Protein AF-A0A969ZAK9-F1 (afdb_monomer)

pLDDT: mean 81.46, std 13.97, range [38.22, 96.62]

Nearest PDB structures (foldseek):
  8qae-assembly1_A  TM=3.150E-01  e=2.189E+00  synthetic construct
  6niy-assembly1_R  TM=2.073E-01  e=1.591E+00  Homo sapiens
  8jmt-assembly1_A  TM=2.214E-01  e=1.909E+00  Homo sapiens

Radius of gyration: 21.79 Å; Cα contacts (8 Å, |Δi|>4): 258; chains: 1; bounding box: 92×37×56 Å

Solvent-accessible surface area (backbone atoms only — not comparable to full-atom values): 13921 Å² total; per-residue (Å²): 131,86,80,73,51,75,66,53,50,50,51,44,48,54,36,50,48,52,33,50,53,50,38,48,53,37,52,52,54,51,71,67,52,66,63,88,88,49,54,64,68,48,42,50,46,52,34,51,30,52,36,53,34,35,48,30,46,30,50,18,36,49,45,16,46,76,72,65,35,48,68,43,20,36,52,38,41,33,58,76,44,17,45,63,45,12,48,53,35,52,51,48,59,72,67,70,54,87,79,60,74,86,39,69,67,50,47,51,13,48,53,24,33,55,46,29,54,54,40,53,56,47,47,58,54,49,60,73,70,52,81,84,75,77,70,86,87,57,76,76,73,48,48,61,32,49,52,48,27,54,51,25,52,75,76,54,49,60,68,58,14,51,47,54,19,49,43,28,48,50,16,49,69,64,68,32,54,71,26,21,38,29,48,55,29,29,68,29,56,42,40,67,38,52,52,52,38,53,51,53,41,55,72,43,98,59,82,58,72,83,87,45,73,68,58,53,50,50,45,54,53,27,51,53,51,30,52,50,31,52,50,53,44,52,53,50,57,52,52,66,54,53,63,67,60,70,74,57,78,73,80,77,78,75,78,81,80,128

Structure (mmCIF, N/CA/C/O backbone):
data_AF-A0A969ZAK9-F1
#
_entry.id   AF-A0A969ZAK9-F1
#
loop_
_atom_site.group_PDB
_atom_site.id
_atom_site.type_symbol
_atom_site.label_atom_id
_atom_site.label_alt_id
_atom_site.label_comp_id
_atom_site.label_asym_id
_atom_site.label_entity_id
_atom_site.label_seq_id
_atom_site.pdbx_PDB_ins_code
_atom_site.Cartn_x
_atom_site.Cartn_y
_atom_site.Cartn_z
_atom_site.occupancy
_atom_site.B_iso_or_equiv
_atom_site.auth_seq_id
_atom_site.auth_comp_id
_atom_site.auth_asym_id
_atom_site.auth_atom_id
_atom_site.pdbx_PDB_model_num
ATOM 1 N N . MET A 1 1 ? -24.670 16.009 14.611 1.00 51.22 1 MET A N 1
ATOM 2 C CA . MET A 1 1 ? -23.341 15.355 14.530 1.00 51.22 1 MET A CA 1
ATOM 3 C C . MET A 1 1 ? -22.629 15.574 15.858 1.00 51.22 1 MET A C 1
ATOM 5 O O . MET A 1 1 ? -22.568 16.719 16.279 1.00 51.22 1 MET A O 1
ATOM 9 N N . LYS A 1 2 ? -22.146 14.527 16.548 1.00 58.62 2 LYS A N 1
ATOM 10 C CA . LYS A 1 2 ? -21.302 14.713 17.749 1.00 58.62 2 LYS A CA 1
ATOM 11 C C . LYS A 1 2 ? -19.993 15.383 17.330 1.00 58.62 2 LYS A C 1
ATOM 13 O O . LYS A 1 2 ? -19.419 14.963 16.331 1.00 58.62 2 LYS A O 1
ATOM 18 N N . GLU A 1 3 ? -19.510 16.393 18.039 1.00 70.56 3 GLU A N 1
ATOM 19 C CA . GLU A 1 3 ? -18.185 16.948 17.741 1.00 70.56 3 GLU A CA 1
ATOM 20 C C . GLU A 1 3 ? -17.085 15.924 18.037 1.00 70.56 3 GLU A C 1
ATOM 22 O O . GLU A 1 3 ? -17.251 15.056 18.893 1.00 70.56 3 GLU A O 1
ATOM 27 N N . PHE A 1 4 ? -15.982 15.998 17.291 1.00 72.56 4 PHE A N 1
ATOM 28 C CA . PHE A 1 4 ? -14.785 15.229 17.613 1.00 72.56 4 PHE A CA 1
ATOM 29 C C . PHE A 1 4 ? -14.140 15.784 18.886 1.00 72.56 4 PHE A C 1
ATOM 31 O O . PHE A 1 4 ? -13.979 17.006 19.019 1.00 72.56 4 PHE A O 1
ATOM 38 N N . SER A 1 5 ? -13.716 14.901 19.787 1.00 83.12 5 SER A N 1
ATOM 39 C CA . SER A 1 5 ? -12.848 15.282 20.899 1.00 83.12 5 SER A CA 1
ATOM 40 C C . SER A 1 5 ? -11.517 15.837 20.365 1.00 83.12 5 SER A C 1
ATOM 42 O O . SER A 1 5 ? -11.138 15.600 19.214 1.00 83.12 5 SER A O 1
ATOM 44 N N . LEU A 1 6 ? -10.782 16.596 21.186 1.00 82.56 6 LEU A N 1
ATOM 45 C CA . LEU A 1 6 ? -9.455 17.105 20.807 1.00 82.56 6 LEU A CA 1
ATOM 46 C C . LEU A 1 6 ? -8.537 15.969 20.329 1.00 82.56 6 LEU A C 1
ATOM 48 O O . LEU A 1 6 ? -7.821 16.106 19.341 1.00 82.56 6 LEU A O 1
ATOM 52 N N . PHE A 1 7 ? -8.612 14.834 21.013 1.00 80.69 7 PHE A N 1
ATOM 53 C CA . PHE A 1 7 ? -7.829 13.652 20.719 1.00 80.69 7 PHE A CA 1
ATOM 54 C C . PHE A 1 7 ? -8.205 13.025 19.368 1.00 80.69 7 PHE A C 1
ATOM 56 O O . PHE A 1 7 ? -7.334 12.758 18.540 1.00 80.69 7 PHE A O 1
ATOM 63 N N . GLU A 1 8 ? -9.501 12.889 19.086 1.00 83.44 8 GLU A N 1
ATOM 64 C CA . GLU A 1 8 ? -9.975 12.397 17.792 1.00 83.44 8 GLU A CA 1
ATOM 65 C C . GLU A 1 8 ? -9.578 13.328 16.634 1.00 83.44 8 GLU A C 1
ATOM 67 O O . GLU A 1 8 ? -9.207 12.848 15.561 1.00 83.44 8 GLU A O 1
ATOM 72 N N . LYS A 1 9 ? -9.592 14.653 16.852 1.00 86.88 9 LYS A N 1
ATOM 73 C CA . LYS A 1 9 ? -9.126 15.647 15.867 1.00 86.88 9 LYS A CA 1
ATOM 74 C C . LYS A 1 9 ? -7.641 15.468 15.552 1.00 86.88 9 LYS A C 1
ATOM 76 O O . LYS A 1 9 ? -7.266 15.488 14.382 1.00 86.88 9 LYS A O 1
ATOM 81 N N . ILE A 1 10 ? -6.806 15.264 16.574 1.00 88.50 10 ILE A N 1
ATOM 82 C CA . ILE A 1 10 ? -5.365 15.033 16.399 1.00 88.50 10 ILE A CA 1
ATOM 83 C C . ILE A 1 10 ? -5.122 13.707 15.667 1.00 88.50 10 ILE A C 1
ATOM 85 O O . ILE A 1 10 ? -4.331 13.676 14.725 1.00 88.50 10 ILE A O 1
ATOM 89 N N . SER A 1 11 ? -5.834 12.632 16.024 1.00 88.06 11 SER A N 1
ATOM 90 C CA . SER A 1 11 ? -5.729 11.342 15.322 1.00 88.06 11 SER A CA 1
ATOM 91 C C . SER A 1 11 ? -6.120 11.466 13.854 1.00 88.06 11 SER A C 1
ATOM 93 O O . SER A 1 11 ? -5.385 11.006 12.982 1.00 88.06 11 SER A O 1
ATOM 95 N N . ALA A 1 12 ? -7.250 12.115 13.566 1.00 89.69 12 ALA A N 1
ATOM 96 C CA . ALA A 1 12 ? -7.702 12.358 12.202 1.00 89.69 12 ALA A CA 1
ATOM 97 C C . ALA A 1 12 ? -6.683 13.187 11.407 1.00 89.69 12 ALA A C 1
ATOM 99 O O . ALA A 1 12 ? -6.387 12.857 10.258 1.00 89.69 12 ALA A O 1
ATOM 100 N N . ALA A 1 13 ? -6.101 14.219 12.027 1.00 91.69 13 ALA A N 1
ATOM 101 C CA . ALA A 1 13 ? -5.074 15.048 11.407 1.00 91.69 13 ALA A CA 1
ATOM 102 C C . ALA A 1 13 ? -3.800 14.253 11.092 1.00 91.69 13 ALA A C 1
ATOM 104 O O . ALA A 1 13 ? -3.284 14.361 9.984 1.00 91.69 13 ALA A O 1
ATOM 105 N N . LEU A 1 14 ? -3.313 13.421 12.018 1.00 92.12 14 LEU A N 1
ATOM 106 C CA . LEU A 1 14 ? -2.114 12.603 11.805 1.00 92.12 14 LEU A CA 1
ATOM 107 C C . LEU A 1 14 ? -2.324 11.534 10.729 1.00 92.12 14 LEU A C 1
ATOM 109 O O . LEU A 1 14 ? -1.461 11.353 9.871 1.00 92.12 14 LEU A O 1
ATOM 113 N N . VAL A 1 15 ? -3.477 10.862 10.738 1.00 92.38 15 VAL A N 1
ATOM 114 C CA . VAL A 1 15 ? -3.848 9.881 9.707 1.00 92.38 15 VAL A CA 1
ATOM 115 C C . VAL A 1 15 ? -3.971 10.555 8.338 1.00 92.38 15 VAL A C 1
ATOM 117 O O . VAL A 1 15 ? -3.403 10.072 7.356 1.00 92.38 15 VAL A O 1
ATOM 120 N N . GLY A 1 16 ? -4.657 11.70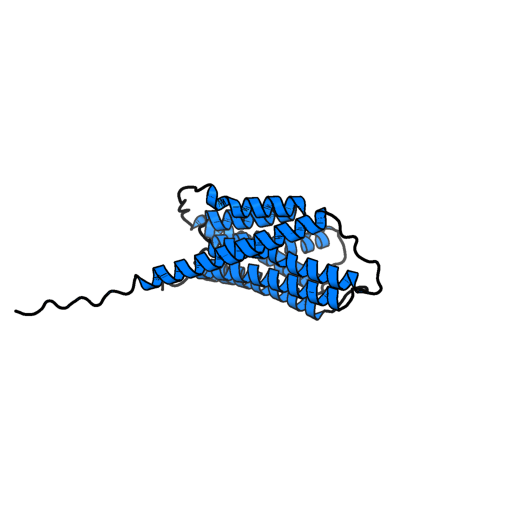0 8.276 1.00 91.56 16 GLY A N 1
ATOM 121 C CA . GLY A 1 16 ? -4.797 12.487 7.052 1.00 91.56 16 GLY A CA 1
ATOM 122 C C . GLY A 1 16 ? -3.454 12.989 6.522 1.00 91.56 16 GLY A C 1
ATOM 123 O O . GLY A 1 16 ? -3.182 12.865 5.330 1.00 91.56 16 GLY A O 1
ATOM 124 N N . LEU A 1 17 ? -2.584 13.486 7.405 1.00 93.19 17 LEU A N 1
ATOM 125 C CA . LEU A 1 17 ? -1.248 13.964 7.056 1.00 93.19 17 LEU A CA 1
ATOM 126 C C . LEU A 1 17 ? -0.357 12.830 6.536 1.00 93.19 17 LEU A C 1
ATOM 128 O O . LEU A 1 17 ? 0.328 13.018 5.532 1.00 93.19 17 LEU A O 1
ATOM 132 N N . ALA A 1 18 ? -0.396 11.650 7.163 1.00 92.94 18 ALA A N 1
ATOM 133 C CA . ALA A 1 18 ? 0.345 10.480 6.694 1.00 92.94 18 ALA A CA 1
ATOM 134 C C . ALA A 1 18 ? -0.081 10.077 5.275 1.00 92.94 18 ALA A C 1
ATOM 136 O O . ALA A 1 18 ? 0.772 9.893 4.407 1.00 92.94 18 ALA A O 1
ATOM 137 N N . GLY A 1 19 ? -1.389 10.001 5.020 1.00 92.31 19 GLY A N 1
ATOM 138 C CA . GLY A 1 19 ? -1.915 9.687 3.693 1.00 92.31 19 GLY A CA 1
ATOM 139 C C . GLY A 1 19 ? -1.595 10.754 2.642 1.00 92.31 19 GLY A C 1
ATOM 140 O O . GLY A 1 19 ? -1.176 10.423 1.534 1.00 92.31 19 GLY A O 1
ATOM 141 N N . LEU A 1 20 ? -1.710 12.035 2.995 1.00 93.50 20 LEU A N 1
ATOM 142 C CA . LEU A 1 20 ? -1.393 13.137 2.089 1.00 93.50 20 LEU A CA 1
ATOM 143 C C . LEU A 1 20 ? 0.096 13.161 1.721 1.00 93.50 20 LEU A C 1
ATOM 145 O O . LEU A 1 20 ? 0.436 13.234 0.541 1.00 93.50 20 LEU A O 1
ATOM 149 N N . LEU A 1 21 ? 0.989 13.055 2.709 1.00 92.44 21 LEU A N 1
ATOM 150 C CA . LEU A 1 21 ? 2.434 12.992 2.463 1.00 92.44 21 LEU A CA 1
ATOM 151 C C . LEU A 1 21 ? 2.814 11.774 1.623 1.00 92.44 21 LEU A C 1
ATOM 153 O O . LEU A 1 21 ? 3.719 11.857 0.790 1.00 92.44 21 LEU A O 1
ATOM 157 N N . TYR A 1 22 ? 2.100 10.662 1.802 1.00 92.44 22 TYR A N 1
ATOM 158 C CA . TYR A 1 22 ? 2.290 9.466 0.997 1.00 92.44 22 TYR A CA 1
ATOM 159 C C . TYR A 1 22 ? 2.000 9.712 -0.483 1.00 92.44 22 TYR A C 1
ATOM 161 O O . TYR A 1 22 ? 2.844 9.429 -1.333 1.00 92.44 22 TYR A O 1
ATOM 169 N N . VAL A 1 23 ? 0.857 10.328 -0.791 1.00 93.38 23 VAL A N 1
ATOM 170 C CA . VAL A 1 23 ? 0.504 10.726 -2.161 1.00 93.38 23 VAL A CA 1
ATOM 171 C C . VAL A 1 23 ? 1.524 11.720 -2.720 1.00 93.38 23 VAL A C 1
ATOM 173 O O . VAL A 1 23 ? 2.024 11.522 -3.828 1.00 93.38 23 VAL A O 1
ATOM 176 N N . ILE A 1 24 ? 1.895 12.746 -1.945 1.00 91.44 24 ILE A N 1
ATOM 177 C CA . ILE A 1 24 ? 2.884 13.755 -2.359 1.00 91.44 24 ILE A CA 1
ATOM 178 C C . ILE A 1 24 ? 4.221 13.101 -2.718 1.00 91.44 24 ILE A C 1
ATOM 180 O O . ILE A 1 24 ? 4.821 13.472 -3.724 1.00 91.44 24 ILE A O 1
ATOM 184 N N . THR A 1 25 ? 4.666 12.100 -1.955 1.00 87.81 25 THR A N 1
ATOM 185 C CA . THR A 1 25 ? 5.920 11.380 -2.234 1.00 87.81 25 THR A CA 1
ATOM 186 C C . THR A 1 25 ? 5.914 10.785 -3.645 1.00 87.81 25 THR A C 1
ATOM 188 O O . THR A 1 25 ? 6.896 10.918 -4.378 1.00 87.81 25 THR A O 1
ATOM 191 N N . TYR A 1 26 ? 4.797 10.189 -4.069 1.00 88.62 26 TYR A N 1
ATOM 192 C CA . TYR A 1 26 ? 4.666 9.624 -5.415 1.00 88.62 26 TYR A CA 1
ATOM 193 C C . TYR A 1 26 ? 4.471 10.671 -6.508 1.00 88.62 26 TYR A C 1
ATOM 195 O O . TYR A 1 26 ? 4.997 10.495 -7.607 1.00 88.62 26 TYR A O 1
ATOM 203 N N . VAL A 1 27 ? 3.788 11.780 -6.216 1.00 88.81 27 VAL A N 1
ATOM 204 C CA . VAL A 1 27 ? 3.691 12.917 -7.146 1.00 88.81 27 VAL A CA 1
ATOM 205 C C . VAL A 1 27 ? 5.077 13.506 -7.415 1.00 88.81 27 VAL A C 1
ATOM 207 O O . VAL A 1 27 ? 5.447 13.703 -8.570 1.00 88.81 27 VAL A O 1
ATOM 210 N N . VAL A 1 28 ? 5.874 13.729 -6.366 1.00 85.38 28 VAL A N 1
ATOM 211 C CA . VAL A 1 28 ? 7.253 14.227 -6.487 1.00 85.38 28 VAL A CA 1
ATOM 212 C C . VAL A 1 28 ? 8.125 13.228 -7.248 1.00 85.38 28 VAL A C 1
ATOM 214 O O . VAL A 1 28 ? 8.899 13.633 -8.114 1.00 85.38 28 VAL A O 1
ATOM 217 N N . ALA A 1 29 ? 7.982 11.927 -6.978 1.00 82.81 29 ALA A N 1
ATOM 218 C CA . ALA A 1 29 ? 8.719 10.892 -7.700 1.00 82.81 29 ALA A CA 1
ATOM 219 C C . ALA A 1 29 ? 8.392 10.882 -9.203 1.00 82.81 29 ALA A C 1
ATOM 221 O O . ALA A 1 29 ? 9.307 10.777 -10.017 1.00 82.81 29 ALA A O 1
ATOM 222 N N . LEU A 1 30 ? 7.116 11.040 -9.573 1.00 85.44 30 LEU A N 1
ATOM 223 C CA . LEU A 1 30 ? 6.680 11.122 -10.969 1.00 85.44 30 LEU A CA 1
ATOM 224 C C . LEU A 1 30 ? 7.159 12.419 -11.648 1.00 85.44 30 LEU A C 1
ATOM 226 O O . LEU A 1 30 ? 7.596 12.386 -12.797 1.00 85.44 30 LEU A O 1
ATOM 230 N N . ALA A 1 31 ? 7.132 13.549 -10.937 1.00 84.25 31 ALA A N 1
ATOM 231 C CA . ALA A 1 31 ? 7.609 14.837 -11.446 1.00 84.25 31 ALA A CA 1
ATOM 232 C C . ALA A 1 31 ? 9.138 14.888 -11.624 1.00 84.25 31 ALA A C 1
ATOM 234 O O . ALA A 1 31 ? 9.634 15.609 -12.485 1.00 84.25 31 ALA A O 1
ATOM 235 N N . GLY A 1 32 ? 9.886 14.104 -10.839 1.00 78.38 32 GLY A N 1
ATOM 236 C CA . GLY A 1 32 ? 11.348 14.027 -10.901 1.00 78.38 32 GLY A CA 1
ATOM 237 C C . GLY A 1 32 ? 11.917 13.388 -12.175 1.00 78.38 32 GLY A C 1
ATOM 238 O O . GLY A 1 32 ? 13.132 13.411 -12.358 1.00 78.38 32 GLY A O 1
ATOM 239 N N . GLY A 1 33 ? 11.063 12.841 -13.047 1.00 75.81 33 GLY A N 1
ATOM 240 C CA . GLY A 1 33 ? 11.452 12.283 -14.340 1.00 75.81 33 GLY A CA 1
ATOM 241 C C . GLY A 1 33 ? 12.144 10.909 -14.276 1.00 75.81 33 GLY A C 1
ATOM 242 O O . GLY A 1 33 ? 12.459 10.398 -13.195 1.00 75.81 33 GLY A O 1
ATOM 243 N N . PRO A 1 34 ? 12.372 10.282 -15.446 1.00 77.56 34 PRO A N 1
ATOM 244 C CA . PRO A 1 34 ? 13.000 8.968 -15.541 1.00 77.56 34 PRO A CA 1
ATOM 245 C C . PRO A 1 34 ? 14.440 8.995 -15.018 1.00 77.56 34 PRO A C 1
ATOM 247 O O . PRO A 1 34 ? 15.207 9.917 -15.296 1.00 77.56 34 PRO A O 1
ATOM 250 N N . ARG A 1 35 ? 14.826 7.952 -14.278 1.00 69.12 35 ARG A N 1
ATOM 251 C CA . ARG A 1 35 ? 16.178 7.793 -13.722 1.00 69.12 35 ARG A CA 1
ATOM 252 C C . ARG A 1 35 ? 16.912 6.658 -14.434 1.00 69.12 35 ARG A C 1
ATOM 254 O O . ARG A 1 35 ? 16.343 5.592 -14.634 1.00 69.12 35 ARG A O 1
ATOM 261 N N . TYR A 1 36 ? 18.189 6.860 -14.760 1.00 54.59 36 TYR A N 1
ATOM 262 C CA . TYR A 1 36 ? 19.097 5.803 -15.236 1.00 54.59 36 TYR A CA 1
ATOM 263 C C .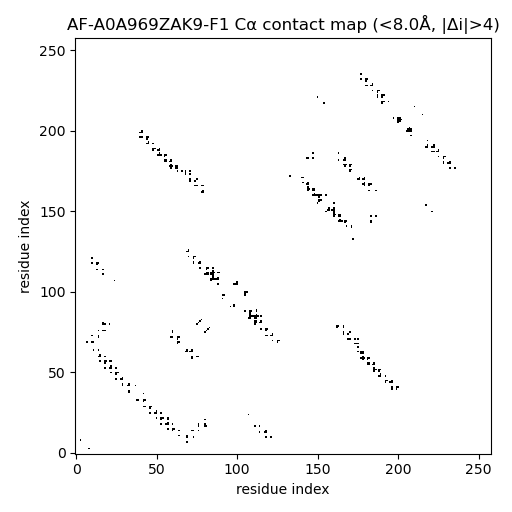 TYR A 1 36 ? 18.560 4.960 -16.408 1.00 54.59 36 TYR A C 1
ATOM 265 O O . TYR A 1 36 ? 18.342 3.762 -16.273 1.00 54.59 36 TYR A O 1
ATOM 273 N N . GLY A 1 37 ? 18.343 5.576 -17.573 1.00 62.81 37 GLY A N 1
ATOM 274 C CA . GLY A 1 37 ? 18.051 4.829 -18.805 1.00 62.81 37 GLY A CA 1
ATOM 275 C C . GLY A 1 37 ? 16.708 4.086 -18.830 1.00 62.81 37 GLY A C 1
ATOM 276 O O . GLY A 1 37 ? 16.464 3.341 -19.776 1.00 62.81 37 GLY A O 1
ATOM 277 N N . THR A 1 38 ? 15.821 4.289 -17.843 1.00 72.81 38 THR A N 1
ATOM 278 C CA . THR A 1 38 ? 14.444 3.784 -17.938 1.00 72.81 38 THR A CA 1
ATOM 279 C C . THR A 1 38 ? 13.729 4.469 -19.101 1.00 72.81 38 THR A C 1
ATOM 281 O O . THR A 1 38 ? 13.717 5.703 -19.162 1.00 72.81 38 THR A O 1
ATOM 284 N N . PRO A 1 39 ? 13.096 3.707 -20.013 1.00 79.81 39 PRO A N 1
ATOM 285 C CA . PRO A 1 39 ? 12.275 4.293 -21.060 1.00 79.81 39 PRO A CA 1
ATOM 286 C C . PRO A 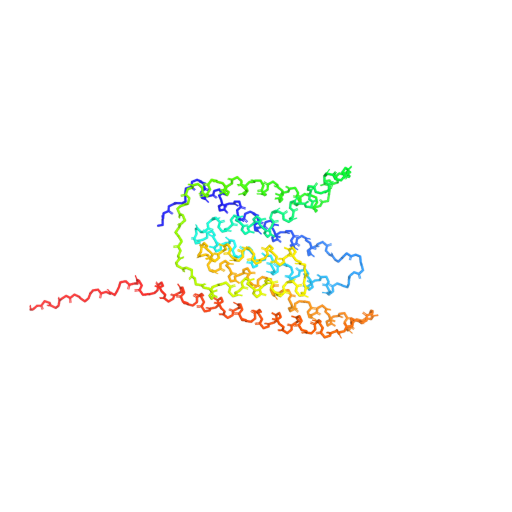1 39 ? 11.190 5.183 -20.450 1.00 79.81 39 PRO A C 1
ATOM 288 O O . PRO A 1 39 ? 10.508 4.778 -19.505 1.00 79.81 39 PRO A O 1
ATOM 291 N N . THR A 1 40 ? 10.990 6.379 -21.010 1.00 82.94 40 THR A N 1
ATOM 292 C CA . THR A 1 40 ? 10.026 7.366 -20.493 1.00 82.94 40 THR A CA 1
ATOM 293 C C . THR A 1 40 ? 8.625 6.774 -20.323 1.00 82.94 40 THR A C 1
ATOM 295 O O . THR A 1 40 ? 7.968 7.042 -19.323 1.00 82.94 40 THR A O 1
ATOM 298 N N . GLY A 1 41 ? 8.187 5.911 -21.248 1.00 80.56 41 GLY A N 1
ATOM 299 C CA . GLY A 1 41 ? 6.898 5.218 -21.150 1.00 80.56 41 GLY A CA 1
ATOM 300 C C . GLY A 1 41 ? 6.790 4.300 -19.927 1.00 80.56 41 GLY A C 1
ATOM 301 O O . GLY A 1 41 ? 5.806 4.375 -19.197 1.00 80.56 41 GLY A O 1
ATOM 302 N N . VAL A 1 42 ? 7.820 3.493 -19.649 1.00 82.94 42 VAL A N 1
ATOM 303 C CA . VAL A 1 42 ? 7.861 2.595 -18.478 1.00 82.94 42 VAL A CA 1
ATOM 304 C C . VAL A 1 42 ? 7.860 3.399 -17.180 1.00 82.94 42 VAL A C 1
ATOM 306 O O . VAL A 1 42 ? 7.111 3.086 -16.256 1.00 82.94 42 VAL A O 1
ATOM 309 N N . PHE A 1 43 ? 8.647 4.479 -17.130 1.00 85.69 43 PHE A N 1
ATOM 310 C CA . PHE A 1 43 ? 8.679 5.385 -15.984 1.00 85.69 43 PHE A CA 1
ATOM 311 C C . PHE A 1 43 ? 7.299 5.984 -15.683 1.00 85.69 43 PHE A C 1
ATOM 313 O O . PHE A 1 43 ? 6.835 5.908 -14.545 1.00 85.69 43 PHE A O 1
ATOM 320 N N . VAL A 1 44 ? 6.626 6.539 -16.698 1.00 86.25 44 VAL A N 1
ATOM 321 C CA . VAL A 1 44 ? 5.314 7.178 -16.527 1.00 86.25 44 VAL A CA 1
ATOM 322 C C . VAL A 1 44 ? 4.267 6.162 -16.076 1.00 86.25 44 VAL A C 1
ATOM 324 O O . VAL A 1 44 ? 3.558 6.418 -15.105 1.00 86.25 44 VAL A O 1
ATOM 327 N N . VAL A 1 45 ? 4.187 4.995 -16.723 1.00 88.75 45 VAL A N 1
ATOM 328 C CA . VAL A 1 45 ? 3.191 3.963 -16.381 1.00 88.75 45 VAL A CA 1
ATOM 329 C C . VAL A 1 45 ? 3.408 3.431 -14.964 1.00 88.75 45 VAL A C 1
ATOM 331 O O . VAL A 1 45 ? 2.452 3.346 -14.193 1.00 88.75 45 VAL A O 1
ATOM 334 N N . ASN A 1 46 ? 4.656 3.146 -14.581 1.00 88.44 46 ASN A N 1
ATOM 335 C CA . ASN A 1 46 ? 4.979 2.717 -13.220 1.00 88.44 46 ASN A CA 1
ATOM 336 C C . ASN A 1 46 ? 4.658 3.815 -12.189 1.00 88.44 46 ASN A C 1
ATOM 338 O O . ASN A 1 46 ? 4.085 3.548 -11.132 1.00 88.44 46 ASN A O 1
ATOM 342 N N . GLY A 1 47 ? 4.986 5.072 -12.494 1.00 87.19 47 GLY A N 1
ATOM 343 C CA . GLY A 1 47 ? 4.690 6.202 -11.617 1.00 87.19 47 GLY A CA 1
ATOM 344 C C . GLY A 1 47 ? 3.187 6.428 -11.421 1.00 87.19 47 GLY A C 1
ATOM 345 O O . GLY A 1 47 ? 2.749 6.614 -10.287 1.00 87.19 47 GLY A O 1
ATOM 346 N N . ILE A 1 48 ? 2.382 6.320 -12.484 1.00 89.25 48 ILE A N 1
ATOM 347 C CA . ILE A 1 48 ? 0.914 6.386 -12.394 1.00 89.25 48 ILE A CA 1
ATOM 348 C C . ILE A 1 48 ? 0.373 5.217 -11.566 1.00 89.25 48 ILE A C 1
ATOM 350 O O . ILE A 1 48 ? -0.435 5.445 -10.668 1.00 89.25 48 ILE A O 1
ATOM 354 N N . GLY A 1 49 ? 0.833 3.986 -11.807 1.00 91.06 49 GLY A N 1
ATOM 355 C CA . GLY A 1 49 ? 0.383 2.820 -11.040 1.00 91.06 49 GLY A CA 1
ATOM 356 C C . GLY A 1 49 ? 0.651 2.960 -9.540 1.00 91.06 49 GLY A C 1
ATOM 357 O O . GLY A 1 49 ? -0.223 2.695 -8.713 1.00 91.06 49 GLY A O 1
ATOM 358 N N . ASN A 1 50 ? 1.827 3.472 -9.182 1.00 90.38 50 ASN A N 1
ATOM 359 C CA . ASN A 1 50 ? 2.174 3.765 -7.795 1.00 90.38 50 ASN A CA 1
ATOM 360 C C . ASN A 1 50 ? 1.365 4.929 -7.197 1.00 90.38 50 ASN A C 1
ATOM 362 O O . ASN A 1 50 ? 1.010 4.888 -6.018 1.00 90.38 50 ASN A O 1
ATOM 366 N N . LEU A 1 51 ? 1.032 5.946 -7.995 1.00 92.56 51 LEU A N 1
ATOM 367 C CA . LEU A 1 51 ? 0.166 7.038 -7.556 1.00 92.56 51 LEU A CA 1
ATOM 368 C C . LEU A 1 51 ? -1.263 6.547 -7.290 1.00 92.56 51 LEU A C 1
ATOM 370 O O . LEU A 1 51 ? -1.837 6.881 -6.257 1.00 92.56 51 LEU A O 1
ATOM 374 N N . VAL A 1 52 ? -1.822 5.713 -8.172 1.00 94.69 52 VAL A N 1
ATOM 375 C CA . VAL A 1 52 ? -3.147 5.100 -7.976 1.00 94.69 52 VAL A CA 1
ATOM 376 C C . VAL A 1 52 ? -3.153 4.217 -6.726 1.00 94.69 52 VAL A C 1
ATOM 378 O O . VAL A 1 52 ? -4.071 4.315 -5.912 1.00 94.69 52 VAL A O 1
ATOM 381 N N . TYR A 1 53 ? -2.104 3.417 -6.521 1.00 93.69 53 TYR A N 1
ATOM 382 C CA . TYR A 1 53 ? -1.902 2.651 -5.288 1.00 93.69 53 TYR A CA 1
ATOM 383 C C . TYR A 1 53 ? -1.953 3.547 -4.038 1.00 93.69 53 TYR A C 1
ATOM 385 O O . TYR A 1 53 ? -2.695 3.264 -3.094 1.00 93.69 53 TYR A O 1
ATOM 393 N N . ALA A 1 54 ? -1.208 4.656 -4.044 1.00 93.31 54 ALA A N 1
ATOM 394 C CA . ALA A 1 54 ? -1.177 5.596 -2.928 1.00 93.31 54 ALA A CA 1
ATOM 395 C C . ALA A 1 54 ? -2.533 6.279 -2.694 1.00 93.31 54 ALA A C 1
ATOM 397 O O . ALA A 1 54 ? -2.947 6.438 -1.545 1.00 93.31 54 ALA A O 1
ATOM 398 N N . LEU A 1 55 ? -3.250 6.632 -3.764 1.00 94.88 55 LEU A N 1
ATOM 399 C CA . LEU A 1 55 ? -4.586 7.224 -3.687 1.00 94.88 55 LEU A CA 1
ATOM 400 C C . LEU A 1 55 ? -5.618 6.263 -3.092 1.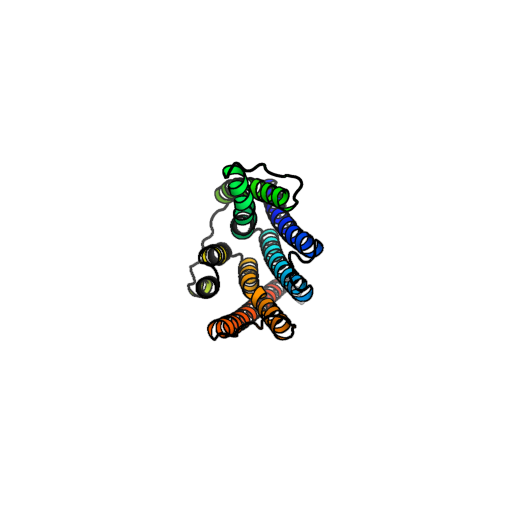00 94.88 55 LEU A C 1
ATOM 402 O O . LEU A 1 55 ? -6.460 6.703 -2.313 1.00 94.88 55 LEU A O 1
ATOM 406 N N . LEU A 1 56 ? -5.547 4.964 -3.397 1.00 95.00 56 LEU A N 1
ATOM 407 C CA . LEU A 1 56 ? -6.439 3.965 -2.798 1.00 95.00 56 LEU A CA 1
ATOM 408 C C . LEU A 1 56 ? -6.199 3.819 -1.294 1.00 95.00 56 LEU A C 1
ATOM 410 O O . LEU A 1 56 ? -7.157 3.792 -0.523 1.00 95.00 56 LEU A O 1
ATOM 414 N N . ILE A 1 57 ? -4.935 3.802 -0.861 1.00 93.44 57 ILE A N 1
ATOM 415 C CA . ILE A 1 57 ? -4.600 3.797 0.570 1.00 93.44 57 ILE A CA 1
ATOM 416 C C . ILE A 1 57 ? -5.073 5.090 1.233 1.00 93.44 57 ILE A C 1
ATOM 418 O O . ILE A 1 57 ? -5.681 5.042 2.299 1.00 93.44 57 ILE A O 1
ATOM 422 N N . PHE A 1 58 ? -4.843 6.245 0.607 1.00 95.31 58 PHE A N 1
ATOM 423 C CA . PHE A 1 58 ? -5.319 7.517 1.141 1.00 95.31 58 PHE A CA 1
ATOM 424 C C . PHE A 1 58 ? -6.848 7.553 1.250 1.00 95.31 58 PHE A C 1
ATOM 426 O O . PHE A 1 58 ? -7.376 7.956 2.284 1.00 95.31 58 PHE A O 1
ATOM 433 N N . GLY A 1 59 ? -7.559 7.048 0.240 1.00 92.25 59 GLY A N 1
ATOM 434 C CA . GLY A 1 59 ? -9.006 6.852 0.281 1.00 92.25 59 GLY A CA 1
ATOM 435 C C . GLY A 1 59 ? -9.434 5.966 1.451 1.00 92.25 59 GLY A C 1
ATOM 436 O O . GLY A 1 59 ? -10.334 6.343 2.197 1.00 92.25 59 GLY A O 1
ATOM 437 N N . ALA A 1 60 ? -8.747 4.842 1.675 1.00 93.00 60 ALA A N 1
ATOM 438 C CA . ALA A 1 60 ? -9.008 3.949 2.804 1.00 93.00 60 ALA A CA 1
ATOM 439 C C . ALA A 1 60 ? -8.850 4.676 4.154 1.00 93.00 60 ALA A C 1
ATOM 441 O O . ALA A 1 60 ? -9.688 4.540 5.045 1.00 93.00 60 ALA A O 1
ATOM 442 N N . LEU A 1 61 ? -7.819 5.516 4.294 1.00 93.56 61 LEU A N 1
ATOM 443 C CA . LEU A 1 61 ? -7.611 6.338 5.489 1.00 93.56 61 LEU A CA 1
ATOM 444 C C . LEU A 1 61 ? -8.702 7.404 5.668 1.00 93.56 61 LEU A C 1
ATOM 446 O O . LEU A 1 61 ? -9.160 7.615 6.791 1.00 93.56 61 LEU A O 1
ATOM 450 N N . ILE A 1 62 ? -9.155 8.043 4.584 1.00 92.19 62 ILE A N 1
ATOM 451 C CA . ILE A 1 62 ? -10.277 8.993 4.627 1.00 92.19 62 ILE A CA 1
ATOM 452 C C . ILE A 1 62 ? -11.543 8.288 5.120 1.00 92.19 62 ILE A C 1
ATOM 454 O O . ILE A 1 62 ? -12.196 8.804 6.025 1.00 92.19 62 ILE A O 1
ATOM 458 N N . PHE A 1 63 ? -11.872 7.108 4.586 1.00 88.81 63 PHE A N 1
ATOM 459 C CA . PHE A 1 63 ? -13.032 6.337 5.047 1.00 88.81 63 PHE A CA 1
ATOM 460 C C . PHE A 1 63 ? -12.909 5.955 6.523 1.00 88.81 63 PHE A C 1
ATOM 462 O O . PHE A 1 63 ? -13.857 6.168 7.277 1.00 88.81 63 PHE A O 1
ATOM 469 N N . ALA A 1 64 ? -11.730 5.521 6.977 1.00 88.12 64 ALA A N 1
ATOM 470 C CA . ALA A 1 64 ? -11.495 5.250 8.394 1.00 88.12 64 ALA A CA 1
ATOM 471 C C . ALA A 1 64 ? -11.742 6.485 9.286 1.00 88.12 64 ALA A C 1
ATOM 473 O O . ALA A 1 64 ? -12.309 6.359 10.371 1.00 88.12 64 ALA A O 1
ATOM 474 N N . VAL A 1 65 ? -11.360 7.686 8.838 1.00 89.12 65 VAL A N 1
ATOM 475 C CA . VAL A 1 65 ? -11.615 8.940 9.570 1.00 89.12 65 VAL A CA 1
ATOM 476 C C . VAL A 1 65 ? -13.098 9.323 9.540 1.00 89.12 65 VAL A C 1
ATOM 478 O O . VAL A 1 65 ? -13.667 9.654 10.582 1.00 89.12 65 VAL A O 1
ATOM 481 N N . VAL A 1 66 ? -13.741 9.254 8.372 1.00 86.88 66 VAL A N 1
ATOM 482 C CA . VAL A 1 66 ? -15.159 9.611 8.183 1.00 86.88 66 VAL A CA 1
ATOM 483 C C . VAL A 1 66 ? -16.075 8.690 8.991 1.00 86.88 66 VAL A C 1
ATOM 485 O O . VAL A 1 66 ? -17.008 9.166 9.639 1.00 86.88 66 VAL A O 1
ATOM 488 N N . GLU A 1 67 ? -15.775 7.393 9.024 1.00 82.56 67 GLU A N 1
ATOM 489 C CA . GLU A 1 67 ? -16.496 6.385 9.814 1.00 82.56 67 GLU A CA 1
ATOM 490 C C . GLU A 1 67 ? -16.097 6.387 11.300 1.00 82.56 67 GLU A C 1
ATOM 492 O O . GLU A 1 67 ? -16.582 5.564 12.076 1.00 82.56 67 GLU A O 1
ATOM 497 N N . ARG A 1 68 ? -15.208 7.302 11.717 1.00 83.56 68 ARG A N 1
ATOM 498 C CA . ARG A 1 68 ? -14.645 7.393 13.077 1.00 83.56 68 ARG A CA 1
ATOM 499 C C . ARG A 1 68 ? -13.952 6.118 13.559 1.00 83.56 68 ARG A C 1
ATOM 501 O O . ARG A 1 68 ? -13.736 5.929 14.754 1.00 83.56 68 ARG A O 1
ATOM 508 N N . ARG A 1 69 ? -13.517 5.261 12.639 1.00 86.88 69 ARG A N 1
ATOM 509 C CA . ARG A 1 69 ? -12.678 4.086 12.901 1.00 86.88 69 ARG A CA 1
ATOM 510 C C . ARG A 1 69 ? -11.206 4.508 12.987 1.00 86.88 69 ARG A C 1
ATOM 512 O O . ARG A 1 69 ? -10.342 3.980 12.288 1.00 86.88 69 ARG A O 1
ATOM 519 N N . LEU A 1 70 ? -10.908 5.476 13.859 1.00 86.69 70 LEU A N 1
ATOM 520 C CA . LEU A 1 70 ? -9.588 6.114 13.962 1.00 86.69 70 LEU A CA 1
ATOM 521 C C . LEU A 1 70 ? -8.476 5.126 14.322 1.00 86.69 70 LEU A C 1
ATOM 523 O O . LEU A 1 70 ? -7.368 5.253 13.809 1.00 86.69 70 LEU A O 1
ATOM 527 N N . LEU A 1 71 ? -8.777 4.112 15.140 1.00 86.19 71 LEU A N 1
ATOM 528 C CA . LEU A 1 71 ? -7.825 3.051 15.471 1.00 86.19 71 LEU A CA 1
ATOM 529 C C . LEU A 1 71 ? -7.357 2.301 14.211 1.00 86.19 71 LEU A C 1
ATOM 531 O O . LEU A 1 71 ? -6.162 2.074 14.046 1.00 86.19 71 LEU A O 1
ATOM 535 N N . VAL A 1 72 ? -8.274 1.998 13.283 1.00 88.00 72 VAL A N 1
ATOM 536 C CA . VAL A 1 72 ? -7.933 1.390 11.985 1.00 88.00 72 VAL A CA 1
ATOM 537 C C . VAL A 1 72 ? -7.070 2.336 11.174 1.00 88.00 72 VAL A C 1
ATOM 539 O O . VAL A 1 72 ? -6.023 1.927 10.685 1.00 88.00 72 VAL A O 1
ATOM 542 N N . GLY A 1 73 ? -7.480 3.603 11.060 1.00 89.12 73 GLY A N 1
ATOM 543 C CA . GLY A 1 73 ? -6.722 4.610 10.318 1.00 89.12 73 GLY A CA 1
ATOM 544 C C . GLY A 1 73 ? -5.278 4.725 10.813 1.00 89.12 73 GLY A C 1
ATOM 545 O O . GLY A 1 73 ? -4.351 4.721 10.007 1.00 89.12 73 GLY A O 1
ATOM 546 N N . ILE A 1 74 ? -5.075 4.740 12.134 1.00 89.94 74 ILE A N 1
ATOM 547 C CA . ILE A 1 74 ? -3.745 4.796 12.757 1.00 89.94 74 ILE A CA 1
ATOM 548 C C . ILE A 1 74 ? -2.940 3.530 12.463 1.00 89.94 74 ILE A C 1
ATOM 550 O O . ILE A 1 74 ? -1.775 3.637 12.076 1.00 89.94 74 ILE A O 1
ATOM 554 N N . ILE A 1 75 ? -3.529 2.340 12.623 1.00 90.38 75 ILE A N 1
ATOM 555 C CA . ILE A 1 75 ? -2.817 1.075 12.389 1.00 90.38 75 ILE A CA 1
ATOM 556 C C . ILE A 1 75 ? -2.443 0.933 10.911 1.00 90.38 75 ILE A C 1
ATOM 558 O O . ILE A 1 75 ? -1.294 0.630 10.601 1.00 90.38 75 ILE A O 1
ATOM 562 N N . VAL A 1 76 ? -3.370 1.213 9.995 1.00 91.12 76 VAL A N 1
ATOM 563 C CA . VAL A 1 76 ? -3.137 1.136 8.547 1.00 91.12 76 VAL A CA 1
ATOM 564 C C . VAL A 1 76 ? -2.080 2.150 8.111 1.00 91.12 76 VAL A C 1
ATOM 566 O O . VAL A 1 76 ? -1.142 1.776 7.406 1.00 91.12 76 VAL A O 1
ATOM 569 N N . ALA A 1 77 ? -2.178 3.405 8.564 1.00 91.94 77 ALA A N 1
ATOM 570 C CA . ALA A 1 77 ? -1.165 4.420 8.279 1.00 91.94 77 ALA A CA 1
ATOM 571 C C . ALA A 1 77 ? 0.205 4.012 8.842 1.00 91.94 77 ALA A C 1
ATOM 573 O O . ALA A 1 77 ? 1.220 4.186 8.171 1.00 91.94 77 ALA A O 1
ATOM 574 N N . SER A 1 78 ? 0.242 3.401 10.028 1.00 90.81 78 SER A N 1
ATOM 575 C CA . SER A 1 78 ? 1.490 2.913 10.620 1.00 90.81 78 SER A CA 1
ATOM 576 C C . SER A 1 78 ? 2.110 1.781 9.806 1.00 90.81 78 SER A C 1
ATOM 578 O O . SER A 1 78 ? 3.272 1.863 9.411 1.00 90.81 78 SER A O 1
ATOM 580 N N . LEU A 1 79 ? 1.328 0.741 9.512 1.00 89.88 79 LEU A N 1
ATOM 581 C CA . LEU A 1 79 ? 1.801 -0.475 8.854 1.00 89.88 79 LEU A CA 1
ATOM 582 C C . LEU A 1 79 ? 2.154 -0.259 7.379 1.00 89.88 79 LEU A C 1
ATOM 584 O O . LEU A 1 79 ? 3.186 -0.755 6.935 1.00 89.88 79 LEU A O 1
ATOM 588 N N . LYS A 1 80 ? 1.325 0.465 6.614 1.00 89.81 80 LYS A N 1
ATOM 589 C CA . LYS A 1 80 ? 1.521 0.624 5.161 1.00 89.81 80 LYS A CA 1
ATOM 590 C C . LYS A 1 80 ? 2.324 1.863 4.763 1.00 89.81 80 LYS A C 1
ATOM 592 O O . LYS A 1 80 ? 2.844 1.887 3.650 1.00 89.81 80 LYS A O 1
ATOM 597 N N . ILE A 1 81 ? 2.425 2.875 5.629 1.00 88.69 81 ILE A N 1
ATOM 598 C CA . ILE A 1 81 ? 3.046 4.163 5.282 1.00 88.69 81 ILE A CA 1
ATOM 599 C C . ILE A 1 81 ? 4.208 4.488 6.221 1.00 88.69 81 ILE A C 1
ATOM 601 O O . ILE A 1 81 ? 5.362 4.489 5.807 1.00 88.69 81 ILE A O 1
ATOM 605 N N . THR A 1 82 ? 3.955 4.789 7.489 1.00 88.19 82 THR A N 1
ATOM 606 C CA . THR A 1 82 ? 4.975 5.478 8.289 1.00 88.19 82 THR A CA 1
ATOM 607 C C . THR A 1 82 ? 6.101 4.557 8.748 1.00 88.19 82 THR A C 1
ATOM 609 O O . THR A 1 82 ? 7.257 4.971 8.704 1.00 88.19 82 THR A O 1
ATOM 612 N N . LEU A 1 83 ? 5.828 3.297 9.110 1.00 85.94 83 LEU A N 1
ATOM 613 C CA . LEU A 1 83 ? 6.882 2.355 9.508 1.00 85.94 83 LEU A CA 1
ATOM 614 C C . LEU A 1 83 ? 7.770 1.927 8.330 1.00 85.94 83 LEU A C 1
ATOM 616 O O . LEU A 1 83 ? 8.991 2.046 8.464 1.00 85.94 83 LEU A O 1
ATOM 620 N N . PRO A 1 84 ? 7.241 1.488 7.166 1.00 84.88 84 PRO A N 1
ATOM 621 C CA . PRO A 1 84 ? 8.100 1.103 6.049 1.00 84.88 84 PRO A CA 1
ATOM 622 C C . PRO A 1 84 ? 8.995 2.257 5.584 1.00 84.88 84 PRO A C 1
ATOM 624 O O . PRO A 1 84 ? 10.205 2.071 5.444 1.00 84.88 84 PRO A O 1
ATOM 627 N N . TYR A 1 85 ? 8.434 3.462 5.438 1.00 82.88 85 TYR A N 1
ATOM 628 C CA . TYR A 1 85 ? 9.157 4.623 4.914 1.00 82.88 85 TYR A CA 1
ATOM 629 C C . TYR A 1 85 ? 9.986 5.349 5.979 1.00 82.88 85 TYR A C 1
ATOM 631 O O . TYR A 1 85 ? 11.016 5.923 5.650 1.00 82.88 85 TYR A O 1
ATOM 639 N N . GLY A 1 86 ? 9.606 5.285 7.255 1.00 78.44 86 GLY A N 1
ATOM 640 C CA . GLY A 1 86 ? 10.428 5.776 8.362 1.00 78.44 86 GLY A CA 1
ATOM 641 C C . GLY A 1 86 ? 11.618 4.859 8.661 1.00 78.44 86 GLY A C 1
ATOM 642 O O . GLY A 1 86 ? 12.690 5.327 9.038 1.00 78.44 86 GLY A O 1
ATOM 643 N N . SER A 1 87 ? 11.478 3.546 8.442 1.00 79.62 87 SER A N 1
ATOM 644 C CA . SER A 1 87 ? 12.562 2.581 8.686 1.00 79.62 87 SER A CA 1
ATOM 645 C C . SER A 1 87 ? 13.761 2.749 7.749 1.00 79.62 87 SER A C 1
ATOM 647 O O . SER A 1 87 ? 14.872 2.351 8.104 1.00 79.62 87 SER A O 1
ATOM 649 N N . SER A 1 88 ? 13.560 3.306 6.550 1.00 71.81 88 SER A N 1
ATOM 650 C CA . SER A 1 88 ? 14.660 3.601 5.626 1.00 71.81 88 SER A CA 1
ATOM 651 C C . SER A 1 88 ? 15.556 4.701 6.197 1.00 71.81 88 SER A C 1
ATOM 653 O O . SER A 1 88 ? 16.772 4.537 6.198 1.00 71.81 88 SER A O 1
ATOM 655 N N . PHE A 1 89 ? 14.967 5.740 6.801 1.00 74.06 89 PHE A N 1
ATOM 656 C CA . PHE A 1 89 ? 15.700 6.799 7.494 1.00 74.06 89 PHE A CA 1
ATOM 657 C C . PHE A 1 89 ? 16.522 6.258 8.668 1.00 74.06 89 PHE A C 1
ATOM 659 O O . PHE A 1 89 ? 17.715 6.537 8.756 1.00 74.06 89 PHE A O 1
ATOM 666 N N . ILE A 1 90 ? 15.924 5.422 9.529 1.00 70.62 90 ILE A N 1
ATOM 667 C CA . ILE A 1 90 ? 16.638 4.810 10.666 1.00 70.62 90 ILE A CA 1
ATOM 668 C C . ILE A 1 90 ? 17.834 3.989 10.174 1.00 70.62 90 ILE A C 1
ATOM 670 O O . ILE A 1 90 ? 18.926 4.094 10.727 1.00 70.62 90 ILE A O 1
ATOM 674 N N . ARG A 1 91 ? 17.649 3.182 9.122 1.00 71.25 91 ARG A N 1
ATOM 675 C CA . ARG A 1 91 ? 18.728 2.360 8.556 1.00 71.25 91 ARG A CA 1
ATOM 676 C C . ARG A 1 91 ? 19.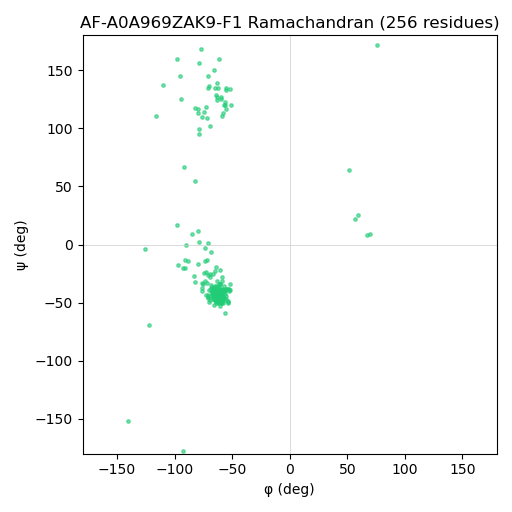867 3.212 8.005 1.00 71.25 91 ARG A C 1
ATOM 678 O O . ARG A 1 91 ? 21.022 2.906 8.281 1.00 71.25 91 ARG A O 1
ATOM 685 N N . THR A 1 92 ? 19.558 4.291 7.290 1.00 68.06 92 THR A N 1
ATOM 686 C CA . THR A 1 92 ? 20.571 5.234 6.797 1.00 68.06 92 THR A CA 1
ATOM 687 C C . THR A 1 92 ? 21.294 5.944 7.944 1.00 68.06 92 THR A C 1
ATOM 689 O O . THR A 1 92 ? 22.515 6.070 7.900 1.00 68.06 92 THR A O 1
ATOM 692 N N . ALA A 1 93 ? 20.572 6.345 8.993 1.00 67.94 93 ALA A N 1
ATOM 693 C CA . ALA A 1 93 ? 21.146 7.008 10.161 1.00 67.94 93 ALA A CA 1
ATOM 694 C C . ALA A 1 93 ? 22.065 6.086 10.983 1.00 67.94 93 ALA A C 1
ATOM 696 O O . ALA A 1 93 ? 23.144 6.500 11.403 1.00 67.94 93 ALA A O 1
ATOM 697 N N . LEU A 1 94 ? 21.663 4.827 11.187 1.00 71.62 94 LEU A N 1
ATOM 698 C CA . LEU A 1 94 ? 22.436 3.833 11.942 1.00 71.62 94 LEU A CA 1
ATOM 699 C C . LEU A 1 94 ? 23.642 3.288 11.168 1.00 71.62 94 LEU A C 1
ATOM 701 O O . LEU A 1 94 ? 24.609 2.854 11.786 1.00 71.62 94 LEU A O 1
ATOM 705 N N . ALA A 1 95 ? 23.616 3.329 9.834 1.00 70.31 95 ALA A N 1
ATOM 706 C CA . ALA A 1 95 ? 24.745 2.919 8.999 1.00 70.31 95 ALA A CA 1
ATOM 707 C C . ALA A 1 95 ? 25.938 3.900 9.044 1.00 70.31 95 ALA A C 1
ATOM 709 O O . ALA A 1 95 ? 26.933 3.673 8.359 1.00 70.31 95 ALA A O 1
ATOM 710 N N . GLY A 1 96 ? 25.858 4.987 9.824 1.00 54.78 96 GLY A N 1
ATOM 711 C CA . GLY A 1 96 ? 26.962 5.933 10.032 1.00 54.78 96 GLY A CA 1
ATOM 712 C C . GLY A 1 96 ? 27.319 6.785 8.809 1.00 54.78 96 GLY A C 1
ATOM 713 O O . GLY A 1 96 ? 28.334 7.477 8.822 1.00 54.78 96 GLY A O 1
ATOM 714 N N . GLY A 1 97 ? 26.509 6.746 7.747 1.00 58.78 97 GLY A N 1
ATOM 715 C CA . GLY A 1 97 ? 26.706 7.579 6.565 1.00 58.78 97 GLY A CA 1
ATOM 716 C C . GLY A 1 97 ? 26.395 9.047 6.857 1.00 58.78 97 GLY A C 1
ATOM 717 O O . GLY A 1 97 ? 25.470 9.359 7.609 1.00 58.78 97 GLY A O 1
ATOM 718 N N . SER A 1 98 ? 27.134 9.967 6.234 1.00 57.12 98 SER A N 1
ATOM 719 C CA . SER A 1 98 ? 26.761 11.383 6.218 1.00 57.12 98 SER A CA 1
ATOM 720 C C . SER A 1 98 ? 25.375 11.524 5.582 1.00 57.12 98 SER A C 1
ATOM 722 O O . SER A 1 98 ? 25.214 11.280 4.384 1.00 57.12 98 SER A O 1
ATOM 724 N N . MET A 1 99 ? 24.365 11.880 6.377 1.00 58.22 99 MET A N 1
ATOM 725 C CA . MET A 1 99 ? 23.021 12.128 5.861 1.00 58.22 99 MET A CA 1
ATOM 726 C C . MET A 1 99 ? 23.010 13.439 5.079 1.00 58.22 99 MET A C 1
ATOM 728 O O . MET A 1 99 ? 23.108 14.523 5.650 1.00 58.22 99 MET A O 1
ATOM 732 N N . ASP A 1 100 ? 22.881 13.326 3.761 1.00 60.50 100 ASP A N 1
ATOM 733 C CA . ASP A 1 100 ? 22.626 14.466 2.892 1.00 60.50 100 ASP A CA 1
ATOM 734 C C . ASP A 1 100 ? 21.138 14.840 2.978 1.00 60.50 100 ASP A C 1
ATOM 736 O O . ASP A 1 100 ? 20.263 14.212 2.368 1.00 60.50 100 ASP A O 1
ATOM 740 N N . PHE A 1 101 ? 20.849 15.862 3.783 1.00 60.19 101 PHE A N 1
ATOM 741 C CA . PHE A 1 101 ? 19.515 16.448 3.912 1.00 60.19 101 PHE A CA 1
ATOM 742 C C . PHE A 1 101 ? 19.111 17.290 2.691 1.00 60.19 101 PHE A C 1
ATOM 744 O O . PHE A 1 101 ? 17.976 17.755 2.637 1.00 60.19 101 PHE A O 1
ATOM 751 N N . GLY A 1 102 ? 19.988 17.465 1.694 1.00 54.66 102 GLY A N 1
ATOM 752 C CA . GLY A 1 102 ? 19.651 18.088 0.412 1.00 54.66 102 GLY A CA 1
ATOM 753 C C . GLY A 1 102 ? 18.803 17.195 -0.499 1.00 54.66 102 GLY A C 1
ATOM 754 O O . GLY A 1 102 ? 18.208 17.681 -1.462 1.00 54.66 102 GLY A O 1
ATOM 755 N N . GLN A 1 103 ? 18.697 15.895 -0.200 1.00 64.12 103 GLN A N 1
ATOM 756 C CA . GLN A 1 103 ? 17.916 14.952 -0.999 1.00 64.12 103 GLN A CA 1
ATOM 757 C C . GLN A 1 103 ? 16.498 14.785 -0.446 1.00 64.12 103 GLN A C 1
ATOM 759 O O . GLN A 1 103 ? 16.296 14.376 0.698 1.00 64.12 103 GLN A O 1
ATOM 764 N N . ALA A 1 104 ? 15.496 15.012 -1.304 1.00 64.50 104 ALA A N 1
ATOM 765 C CA . ALA A 1 104 ? 14.077 14.898 -0.954 1.00 64.50 104 ALA A CA 1
ATOM 766 C C . ALA A 1 104 ? 13.716 13.547 -0.299 1.00 64.50 104 ALA A C 1
ATOM 768 O O . ALA A 1 104 ? 12.884 13.504 0.603 1.00 64.50 104 ALA A O 1
ATOM 769 N N . GLY A 1 105 ? 14.374 12.450 -0.695 1.00 70.06 105 GLY A N 1
ATOM 770 C CA . GLY A 1 105 ? 14.154 11.121 -0.111 1.00 70.06 105 GLY A CA 1
ATOM 771 C C . GLY A 1 105 ? 14.495 11.034 1.383 1.00 70.06 105 GLY A C 1
ATOM 772 O O . GLY A 1 105 ? 13.722 10.457 2.147 1.00 70.06 105 GLY A O 1
ATOM 773 N N . THR A 1 106 ? 15.598 11.654 1.815 1.00 70.06 106 THR A N 1
ATOM 774 C CA . THR A 1 106 ? 16.023 11.690 3.226 1.00 70.06 106 THR A CA 1
ATOM 775 C C . THR A 1 106 ? 15.033 12.488 4.076 1.00 70.06 106 THR A C 1
ATOM 777 O O . THR A 1 106 ? 14.666 12.060 5.171 1.00 70.06 106 THR A O 1
ATOM 780 N N . ILE A 1 107 ? 14.544 13.616 3.544 1.00 78.19 107 ILE A N 1
ATOM 781 C CA . ILE A 1 107 ? 13.551 14.470 4.212 1.00 78.19 107 ILE A CA 1
ATOM 782 C C . ILE A 1 107 ? 12.226 13.718 4.390 1.00 78.19 107 ILE A C 1
ATOM 784 O O . ILE A 1 107 ? 11.692 13.681 5.498 1.00 78.19 107 ILE A O 1
ATOM 788 N N . PHE A 1 108 ? 11.708 13.074 3.338 1.00 80.88 108 PHE A N 1
ATOM 789 C CA . PHE A 1 108 ? 10.480 12.279 3.448 1.00 80.88 108 PHE A CA 1
ATOM 790 C C . PHE A 1 108 ? 10.636 11.125 4.444 1.00 80.88 108 PHE A C 1
ATOM 792 O O . PHE A 1 108 ? 9.741 10.911 5.260 1.00 80.88 108 PHE A O 1
ATOM 799 N N . GLY A 1 109 ? 11.777 10.429 4.441 1.00 79.50 109 GLY A N 1
ATOM 800 C CA . GLY A 1 109 ? 12.062 9.372 5.415 1.00 79.50 109 GLY A CA 1
ATOM 801 C C . GLY A 1 109 ? 12.005 9.865 6.867 1.00 79.50 109 GLY A C 1
ATOM 802 O O . GLY A 1 109 ? 11.354 9.238 7.704 1.00 79.50 109 GLY A O 1
ATOM 803 N N . LEU A 1 110 ? 12.614 11.020 7.163 1.00 83.31 110 LEU A N 1
ATOM 804 C CA . LEU A 1 110 ? 12.542 11.646 8.488 1.00 83.31 110 LEU A CA 1
ATOM 805 C C . LEU A 1 110 ? 11.101 12.027 8.864 1.00 83.31 110 LEU A C 1
ATOM 807 O O . LEU A 1 110 ? 10.664 11.753 9.983 1.00 83.31 110 LEU A O 1
ATOM 811 N N . LEU A 1 111 ? 10.347 12.629 7.941 1.00 86.94 111 LEU A N 1
ATOM 812 C CA . LEU A 1 111 ? 8.950 13.005 8.184 1.00 86.94 111 LEU A CA 1
ATOM 813 C C . LEU A 1 111 ? 8.082 11.780 8.500 1.00 86.94 111 LEU A C 1
ATOM 815 O O . LEU A 1 111 ? 7.312 11.808 9.461 1.00 86.94 111 LEU A O 1
ATOM 819 N N . PHE A 1 112 ? 8.236 10.686 7.749 1.00 88.88 112 PHE A N 1
ATOM 820 C CA . PHE A 1 112 ? 7.527 9.436 8.030 1.00 88.88 112 PHE A CA 1
ATOM 821 C C . PHE A 1 112 ? 7.952 8.811 9.358 1.00 88.88 112 PHE A C 1
ATOM 823 O O . PHE A 1 112 ? 7.100 8.281 10.068 1.00 88.88 112 PHE A O 1
ATOM 830 N N . PHE A 1 113 ? 9.225 8.922 9.742 1.00 86.69 113 PHE A N 1
ATOM 831 C CA . PHE A 1 113 ? 9.692 8.470 11.052 1.00 86.69 113 PHE A CA 1
ATOM 832 C C . PHE A 1 113 ? 9.050 9.259 12.206 1.00 86.69 113 PHE A C 1
ATOM 834 O O . PHE A 1 113 ? 8.509 8.657 13.135 1.00 86.69 113 PHE A O 1
ATOM 841 N N . LEU A 1 114 ? 9.030 10.594 12.131 1.00 88.62 114 LEU A N 1
ATOM 842 C CA . LEU A 1 114 ? 8.371 11.435 13.139 1.00 88.62 114 LEU A CA 1
ATOM 843 C C . LEU A 1 114 ? 6.863 11.151 13.217 1.00 88.62 114 LEU A C 1
ATOM 845 O O . LEU A 1 114 ? 6.296 11.067 14.308 1.00 88.62 114 LEU A O 1
ATOM 849 N N . LEU A 1 115 ? 6.221 10.932 12.067 1.00 90.44 115 LEU A N 1
ATOM 850 C CA . LEU A 1 115 ? 4.817 10.528 12.008 1.00 90.44 115 LEU A CA 1
ATOM 851 C C . LEU A 1 115 ? 4.575 9.143 12.601 1.00 90.44 115 LEU A C 1
ATOM 853 O O . LEU A 1 115 ? 3.556 8.954 13.257 1.00 90.44 115 LEU A O 1
ATOM 857 N N . ALA A 1 116 ? 5.488 8.187 12.414 1.00 87.81 116 ALA A N 1
ATOM 858 C CA . ALA A 1 116 ? 5.381 6.872 13.038 1.00 87.81 116 ALA A CA 1
ATOM 859 C C . ALA A 1 116 ? 5.355 6.991 14.566 1.00 87.81 116 ALA A C 1
ATOM 861 O O . ALA A 1 116 ? 4.486 6.400 15.202 1.00 87.81 116 ALA A O 1
ATOM 862 N N . ILE A 1 117 ? 6.233 7.816 15.151 1.00 87.25 117 ILE A N 1
ATOM 863 C CA . ILE A 1 117 ? 6.233 8.082 16.599 1.00 87.25 117 ILE A CA 1
ATOM 864 C C . ILE A 1 117 ? 4.892 8.684 17.031 1.00 87.25 117 ILE A C 1
ATOM 866 O O . ILE A 1 117 ? 4.263 8.176 17.960 1.00 87.25 117 ILE A O 1
ATOM 870 N N . GLY A 1 118 ? 4.424 9.727 16.338 1.00 86.06 118 GLY A N 1
ATOM 871 C CA . GLY A 1 118 ? 3.140 10.365 16.639 1.00 86.06 118 GLY A CA 1
ATOM 872 C C . GLY A 1 118 ? 1.963 9.386 16.573 1.00 86.06 118 GLY A C 1
ATOM 873 O O . GLY A 1 118 ? 1.155 9.329 17.497 1.00 86.06 118 GLY A O 1
ATOM 874 N N . LEU A 1 119 ? 1.895 8.561 15.526 1.00 88.00 119 LEU A N 1
ATOM 875 C CA . LEU A 1 119 ? 0.849 7.550 15.360 1.00 88.00 119 LEU A CA 1
ATOM 876 C C . LEU A 1 119 ? 0.910 6.458 16.434 1.00 88.00 119 LEU A C 1
ATOM 878 O O . LEU A 1 119 ? -0.140 6.068 16.935 1.00 88.00 119 LEU A O 1
ATOM 882 N N . ILE A 1 120 ? 2.100 6.001 16.837 1.00 87.19 120 ILE A N 1
ATOM 883 C CA . ILE A 1 120 ? 2.255 5.020 17.924 1.00 87.19 120 ILE A CA 1
ATOM 884 C C . ILE A 1 120 ? 1.762 5.602 19.253 1.00 87.19 120 ILE A C 1
ATOM 886 O O . ILE A 1 120 ? 1.036 4.931 19.985 1.00 87.19 120 ILE A O 1
ATOM 890 N N . VAL A 1 121 ? 2.105 6.856 19.563 1.00 87.38 121 VAL A N 1
ATOM 891 C CA . VAL A 1 121 ? 1.612 7.530 20.774 1.00 87.38 121 VAL A CA 1
ATOM 892 C C . VAL A 1 121 ? 0.085 7.602 20.755 1.00 87.38 121 VAL A C 1
ATOM 894 O O . VAL A 1 121 ? -0.564 7.198 21.722 1.00 87.38 121 VAL A O 1
ATOM 897 N N . MET A 1 122 ? -0.505 8.034 19.638 1.00 85.81 122 MET A N 1
ATOM 898 C CA . MET A 1 122 ? -1.962 8.093 19.500 1.00 85.81 122 MET A CA 1
ATOM 899 C C . MET A 1 122 ? -2.613 6.712 19.554 1.00 85.81 122 MET A C 1
ATOM 901 O O . MET A 1 122 ? -3.682 6.583 20.139 1.00 85.81 122 MET A O 1
ATOM 905 N N . LEU A 1 123 ? -1.978 5.668 19.017 1.00 84.88 123 LEU A N 1
ATOM 906 C CA . LEU A 1 123 ? -2.471 4.294 19.118 1.00 84.88 123 LEU A CA 1
ATOM 907 C C . LEU A 1 123 ? -2.687 3.900 20.583 1.00 84.88 123 LEU A C 1
ATOM 909 O O . LEU A 1 123 ? -3.746 3.379 20.923 1.00 84.88 123 LEU A O 1
ATOM 913 N N . VAL A 1 124 ? -1.713 4.191 21.452 1.00 83.31 124 VAL A N 1
ATOM 914 C CA . VAL A 1 124 ? -1.787 3.874 22.887 1.00 83.31 124 VAL A CA 1
ATOM 915 C C . VAL A 1 124 ? -2.951 4.603 23.554 1.00 83.31 124 VAL A C 1
ATOM 917 O O . VAL A 1 124 ? -3.669 4.008 24.355 1.00 83.31 124 VAL A O 1
ATOM 920 N N . PHE A 1 125 ? -3.160 5.877 23.231 1.00 82.38 125 PHE A N 1
ATOM 921 C CA . PHE A 1 125 ? -4.264 6.649 23.796 1.00 82.38 125 PHE A CA 1
ATOM 922 C C . PHE A 1 125 ? -5.634 6.202 23.250 1.00 82.38 125 PHE A C 1
ATOM 924 O O . PHE A 1 125 ? -6.538 5.962 24.048 1.00 82.38 125 PHE A O 1
ATOM 931 N N . VAL A 1 126 ? -5.782 5.981 21.933 1.00 77.88 126 VAL A N 1
ATOM 932 C CA . VAL A 1 126 ? -7.045 5.497 21.333 1.00 77.88 126 VAL A CA 1
ATOM 933 C C . VAL A 1 126 ? -7.389 4.126 21.905 1.00 77.88 126 VAL A C 1
ATOM 935 O O . VAL A 1 126 ? -8.532 3.891 22.291 1.00 77.88 126 VAL A O 1
ATOM 938 N N . ALA A 1 127 ? -6.413 3.223 22.011 1.00 75.38 127 ALA A N 1
ATOM 939 C CA . ALA A 1 127 ? -6.634 1.879 22.537 1.00 75.38 127 ALA A CA 1
ATOM 940 C C . ALA A 1 127 ? -7.094 1.878 24.005 1.00 75.38 127 ALA A C 1
ATOM 942 O O . ALA A 1 127 ? -7.858 0.999 24.391 1.00 75.38 127 ALA A O 1
ATOM 943 N N . LYS A 1 128 ? -6.672 2.860 24.815 1.00 75.56 128 LYS A N 1
ATOM 944 C CA . LYS A 1 128 ? -7.126 3.004 26.210 1.00 75.56 128 LYS A CA 1
ATOM 945 C C . LYS A 1 128 ? -8.576 3.471 26.324 1.00 75.56 128 LYS A C 1
ATOM 947 O O . LYS A 1 128 ? -9.255 3.095 27.274 1.00 75.56 128 LYS A O 1
ATOM 952 N N . GLU A 1 129 ? -9.037 4.293 25.387 1.00 70.31 129 GLU A N 1
ATOM 953 C CA . GLU A 1 129 ? -10.389 4.864 25.409 1.00 70.31 129 GLU A CA 1
ATOM 954 C C . GLU A 1 129 ? -11.416 4.007 24.654 1.00 70.31 129 GLU A C 1
ATOM 956 O O . GLU A 1 129 ? -12.620 4.108 24.898 1.00 70.31 129 GLU A O 1
ATOM 961 N N . THR A 1 130 ? -10.960 3.138 23.750 1.00 65.69 130 THR A N 1
ATOM 962 C CA . THR A 1 130 ? -11.849 2.330 22.911 1.00 65.69 130 THR A CA 1
ATOM 963 C C . THR A 1 130 ? -12.326 1.092 23.666 1.00 65.69 130 THR A C 1
ATOM 965 O O . THR A 1 130 ? -11.544 0.197 23.983 1.00 65.69 130 THR A O 1
ATOM 968 N N . LYS A 1 131 ? -13.638 0.986 23.897 1.00 60.22 131 LYS A N 1
ATOM 969 C CA . LYS A 1 131 ? -14.259 -0.297 24.246 1.00 60.22 131 LYS A CA 1
ATOM 970 C C . LYS A 1 131 ? -14.330 -1.141 22.976 1.00 60.22 131 LYS A C 1
ATOM 972 O O . LYS A 1 131 ? -15.021 -0.773 22.031 1.00 60.22 131 LYS A O 1
ATOM 977 N N . PHE A 1 132 ? -13.584 -2.240 22.937 1.00 57.16 132 PHE A N 1
ATOM 978 C CA . PHE A 1 132 ? -13.616 -3.163 21.808 1.00 57.16 132 PHE A CA 1
ATOM 979 C C . PHE A 1 132 ? -14.965 -3.882 21.776 1.00 57.16 132 PHE A C 1
ATOM 981 O O . PHE A 1 132 ? -15.210 -4.811 22.543 1.00 57.16 132 PHE A O 1
ATOM 988 N N . GLU A 1 133 ? -15.850 -3.442 20.890 1.00 53.72 133 GLU A N 1
ATOM 989 C CA . GLU A 1 133 ? -17.054 -4.189 20.548 1.00 53.72 133 GLU A CA 1
ATOM 990 C C . GLU A 1 133 ? -16.658 -5.297 19.569 1.00 53.72 133 GLU A C 1
ATOM 992 O O . GLU A 1 133 ? -16.523 -5.078 18.365 1.00 53.72 133 GLU A O 1
ATOM 997 N N . SER A 1 134 ? -16.404 -6.495 20.096 1.00 49.34 134 SER A N 1
ATOM 998 C CA . SER A 1 134 ? -16.183 -7.674 19.264 1.00 49.34 134 SER A CA 1
ATOM 999 C C . SER A 1 134 ? -17.513 -8.110 18.654 1.00 49.34 134 SER A C 1
ATOM 1001 O O . SER A 1 134 ? -18.440 -8.486 19.373 1.00 49.34 134 SER A O 1
ATOM 1003 N N . THR A 1 135 ? -17.609 -8.097 17.332 1.00 52.34 135 THR A N 1
ATOM 1004 C CA . THR A 1 135 ? -18.703 -8.768 16.624 1.00 52.34 135 THR A CA 1
ATOM 1005 C C . THR A 1 135 ? -18.440 -10.273 16.543 1.00 52.34 135 THR A C 1
ATOM 1007 O O . THR A 1 135 ? -17.287 -10.708 16.627 1.00 52.34 135 THR A O 1
ATOM 1010 N N . PRO A 1 136 ? -19.492 -11.099 16.392 1.00 54.88 136 PRO A N 1
ATOM 1011 C CA . PRO A 1 136 ? -19.326 -12.534 16.235 1.00 54.88 136 PRO A CA 1
ATOM 1012 C C . PRO A 1 136 ? -18.482 -12.837 14.995 1.00 54.88 136 PRO A C 1
ATOM 1014 O O . PRO A 1 136 ? -18.764 -12.384 13.885 1.00 54.88 136 PRO A O 1
ATOM 1017 N N . PHE A 1 137 ? -17.435 -13.620 15.224 1.00 58.53 137 PHE A N 1
ATOM 1018 C CA . PHE A 1 137 ? -16.466 -14.056 14.232 1.00 58.53 137 PHE A CA 1
ATOM 1019 C C . PHE A 1 137 ? -17.146 -14.767 13.053 1.00 58.53 137 PHE A C 1
ATOM 1021 O O . PHE A 1 137 ? -17.817 -15.783 13.234 1.00 58.53 137 PHE A O 1
ATOM 1028 N N . LYS A 1 138 ? -16.940 -14.264 11.831 1.00 68.75 138 LYS A N 1
ATOM 1029 C CA . LYS A 1 138 ? -17.348 -14.938 10.592 1.00 68.75 138 LYS A CA 1
ATOM 1030 C C . LYS A 1 138 ? -16.103 -15.271 9.780 1.00 68.75 138 LYS A C 1
ATOM 1032 O O . LYS A 1 138 ? -15.468 -14.381 9.228 1.00 68.75 138 LYS A O 1
ATOM 1037 N N . TRP A 1 139 ? -15.775 -16.559 9.678 1.00 68.75 139 TRP A N 1
ATOM 1038 C CA . TRP A 1 139 ? -14.595 -17.048 8.949 1.00 68.75 139 TRP A CA 1
ATOM 1039 C C . TRP A 1 139 ? -14.507 -16.510 7.511 1.00 68.75 139 TRP A C 1
ATOM 1041 O O . TRP A 1 139 ? -13.440 -16.116 7.053 1.00 68.75 139 TRP A O 1
ATOM 1051 N N . LEU A 1 140 ? -15.653 -16.414 6.829 1.00 77.06 140 LEU A N 1
ATOM 1052 C CA . LEU A 1 140 ? -15.765 -15.893 5.463 1.00 77.06 140 LEU A CA 1
ATOM 1053 C C . LEU A 1 140 ? -15.254 -14.452 5.309 1.00 77.06 140 LEU A C 1
ATOM 1055 O O . LEU A 1 140 ? -14.758 -14.107 4.242 1.00 77.06 140 LEU A O 1
ATOM 1059 N N . SER A 1 141 ? -15.308 -13.630 6.362 1.00 72.44 141 SER A N 1
ATOM 1060 C CA . SER A 1 141 ? -14.784 -12.260 6.328 1.00 72.44 141 SER A CA 1
ATOM 1061 C C . SER A 1 141 ? -13.263 -12.215 6.146 1.00 72.44 141 SER A C 1
ATOM 1063 O O . SER A 1 141 ? -12.751 -11.228 5.636 1.00 72.44 141 SER A O 1
ATOM 1065 N N . PHE A 1 142 ? -12.533 -13.281 6.490 1.00 80.62 142 PHE A N 1
ATOM 1066 C CA . PHE A 1 142 ? -11.071 -13.341 6.371 1.00 80.62 142 PHE A CA 1
ATOM 1067 C C . PHE A 1 142 ? -10.570 -13.878 5.029 1.00 80.62 142 PHE A C 1
ATOM 1069 O O . PHE A 1 142 ? -9.359 -13.918 4.808 1.00 80.62 142 PHE A O 1
ATOM 1076 N N . LEU A 1 143 ? -11.469 -14.249 4.111 1.00 86.81 143 LEU A N 1
ATOM 1077 C CA . LEU A 1 143 ? -11.074 -14.747 2.795 1.00 86.81 143 LEU A CA 1
ATOM 1078 C C . LEU A 1 143 ? -10.242 -13.705 2.027 1.00 86.81 143 LEU A C 1
ATOM 1080 O O . LEU A 1 143 ? -9.218 -14.060 1.457 1.00 86.81 143 LEU A O 1
ATOM 1084 N N . GLY A 1 144 ? -10.633 -12.426 2.066 1.00 87.75 144 GLY A N 1
ATOM 1085 C CA . GLY A 1 144 ? -9.910 -11.327 1.410 1.00 87.75 144 GLY A CA 1
ATOM 1086 C C . GLY A 1 144 ? -8.441 -11.225 1.847 1.00 87.75 144 GLY A C 1
ATOM 1087 O O . GLY A 1 144 ? -7.558 -11.427 1.010 1.00 87.75 144 GLY A O 1
ATOM 1088 N N . PRO A 1 145 ? -8.155 -11.033 3.150 1.00 91.06 145 PRO A N 1
ATOM 1089 C CA . PRO A 1 145 ? -6.783 -10.998 3.651 1.00 91.06 145 PRO A CA 1
ATOM 1090 C C . PRO A 1 145 ? -5.968 -12.259 3.344 1.00 91.06 145 PRO A C 1
ATOM 1092 O O . PRO A 1 145 ? -4.772 -12.162 3.071 1.00 91.06 145 PRO A O 1
ATOM 1095 N N . ILE A 1 146 ? -6.596 -13.442 3.370 1.00 92.81 146 ILE A N 1
ATOM 1096 C CA . ILE A 1 146 ? -5.932 -14.708 3.021 1.00 92.81 146 ILE A CA 1
ATOM 1097 C C . ILE A 1 146 ? -5.557 -14.726 1.536 1.00 92.81 146 ILE A C 1
ATOM 1099 O O . ILE A 1 146 ? -4.445 -15.131 1.202 1.00 92.81 146 ILE A O 1
ATOM 1103 N N . LEU A 1 147 ? -6.445 -14.268 0.650 1.00 93.25 147 LEU A N 1
ATOM 1104 C CA . LEU A 1 147 ? -6.166 -14.163 -0.783 1.00 93.25 147 LEU A CA 1
ATOM 1105 C C . LEU A 1 147 ? -5.023 -13.180 -1.055 1.00 93.25 147 LEU A C 1
ATOM 1107 O O . LEU A 1 147 ? -4.123 -13.500 -1.828 1.00 93.25 147 LEU A O 1
ATOM 1111 N N . VAL A 1 148 ? -5.012 -12.028 -0.378 1.00 93.62 148 VAL A N 1
ATOM 1112 C CA . VAL A 1 148 ? -3.913 -11.050 -0.457 1.00 93.62 148 VAL A CA 1
ATOM 1113 C C . VAL A 1 148 ? -2.600 -11.653 0.028 1.00 93.62 148 VAL A C 1
ATOM 1115 O O . VAL A 1 148 ? -1.580 -11.530 -0.650 1.00 93.62 148 VAL A O 1
ATOM 1118 N N . PHE A 1 149 ? -2.616 -12.341 1.169 1.00 94.81 149 PHE A N 1
ATOM 1119 C CA . PHE A 1 149 ? -1.434 -12.999 1.716 1.00 94.81 149 PHE A CA 1
ATOM 1120 C C . PHE A 1 149 ? -0.887 -14.070 0.767 1.00 94.81 149 PHE A C 1
ATOM 1122 O O . PHE A 1 149 ? 0.303 -14.065 0.455 1.00 94.81 149 PHE A O 1
ATOM 1129 N N . ALA A 1 150 ? -1.754 -14.960 0.277 1.00 93.94 150 ALA A N 1
ATOM 1130 C CA . ALA A 1 150 ? -1.377 -16.039 -0.629 1.00 93.94 150 ALA A CA 1
ATOM 1131 C C . ALA A 1 150 ? -0.824 -15.494 -1.951 1.00 93.94 150 ALA A C 1
ATOM 1133 O O . ALA A 1 150 ? 0.226 -15.943 -2.404 1.00 93.94 150 ALA A O 1
ATOM 1134 N N . TYR A 1 151 ? -1.484 -14.493 -2.537 1.00 94.94 151 TYR A N 1
ATOM 1135 C CA . TYR A 1 151 ? -1.021 -13.851 -3.763 1.00 94.94 151 TYR A CA 1
ATOM 1136 C C . TYR A 1 151 ? 0.367 -13.220 -3.583 1.00 94.94 151 TYR A C 1
ATOM 1138 O O . TYR A 1 151 ? 1.280 -13.498 -4.357 1.00 94.94 151 TYR A O 1
ATOM 1146 N N . LEU A 1 152 ? 0.556 -12.414 -2.534 1.00 94.25 152 LEU A N 1
ATOM 1147 C CA . LEU A 1 152 ? 1.821 -11.710 -2.306 1.00 94.25 152 LEU A CA 1
ATOM 1148 C C . LEU A 1 152 ? 2.965 -12.641 -1.886 1.00 94.25 152 LEU A C 1
ATOM 1150 O O . LEU A 1 152 ? 4.116 -12.325 -2.155 1.00 94.25 152 LEU 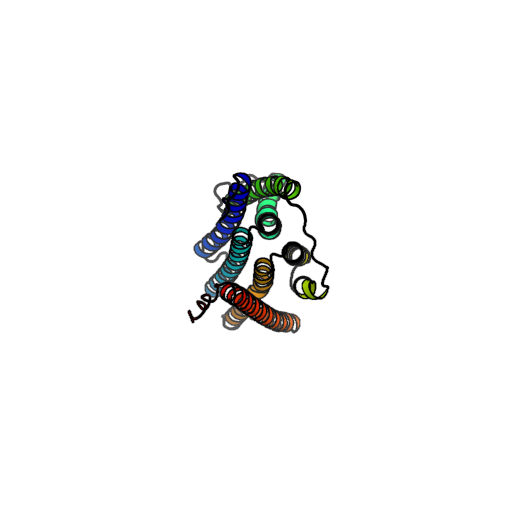A O 1
ATOM 1154 N N . ILE A 1 153 ? 2.690 -13.794 -1.270 1.00 94.38 153 ILE A N 1
ATOM 1155 C CA . ILE A 1 153 ? 3.727 -14.813 -1.038 1.00 94.38 153 ILE A CA 1
ATOM 1156 C C . ILE A 1 153 ? 4.194 -15.455 -2.344 1.00 94.38 153 ILE A C 1
ATOM 1158 O O . ILE A 1 153 ? 5.371 -15.784 -2.470 1.00 94.38 153 ILE A O 1
ATOM 1162 N N . LEU A 1 154 ? 3.279 -15.673 -3.290 1.00 91.38 154 LEU A N 1
ATOM 1163 C CA . LEU A 1 154 ? 3.599 -16.330 -4.554 1.00 91.38 154 LEU A CA 1
ATOM 1164 C C . LEU A 1 154 ? 4.337 -15.403 -5.527 1.00 91.38 154 LEU A C 1
ATOM 1166 O O . LEU A 1 154 ? 5.169 -15.888 -6.292 1.00 91.38 154 LEU A O 1
ATOM 1170 N N . PHE A 1 155 ? 4.033 -14.101 -5.504 1.00 91.88 155 PHE A N 1
ATOM 1171 C CA . PHE A 1 155 ? 4.469 -13.157 -6.544 1.00 91.88 155 PHE A CA 1
ATOM 1172 C C . PHE A 1 155 ? 5.221 -11.918 -6.029 1.00 91.88 155 PHE A C 1
ATOM 1174 O O . PHE A 1 155 ? 5.700 -11.118 -6.827 1.00 91.88 155 PHE A O 1
ATOM 1181 N N . ASP A 1 156 ? 5.356 -11.740 -4.715 1.00 90.38 156 ASP A N 1
ATOM 1182 C CA . ASP A 1 156 ? 6.088 -10.624 -4.100 1.00 90.38 156 ASP A CA 1
ATOM 1183 C C . ASP A 1 156 ? 6.878 -11.138 -2.873 1.00 90.38 156 ASP A C 1
ATOM 1185 O O . ASP A 1 156 ? 7.317 -12.288 -2.812 1.00 90.38 156 ASP A O 1
ATOM 1189 N N . SER A 1 157 ? 7.123 -10.277 -1.888 1.00 89.00 157 SER A N 1
ATOM 1190 C CA . SER A 1 157 ? 7.858 -10.588 -0.672 1.00 89.00 157 SER A CA 1
ATOM 1191 C C . SER A 1 157 ? 6.939 -10.958 0.491 1.00 89.00 157 SER A C 1
ATOM 1193 O O . SER A 1 157 ? 5.891 -10.351 0.725 1.00 89.00 157 SER A O 1
ATOM 1195 N N . PHE A 1 158 ? 7.416 -11.885 1.326 1.00 88.06 158 PHE A N 1
ATOM 1196 C CA . PHE A 1 158 ? 6.749 -12.266 2.573 1.00 88.06 158 PHE A CA 1
ATOM 1197 C C . PHE A 1 158 ? 6.443 -11.060 3.479 1.00 88.06 158 PHE A C 1
ATOM 1199 O O . PHE A 1 158 ? 5.374 -10.988 4.079 1.00 88.06 158 PHE A O 1
ATOM 1206 N N . SER A 1 159 ? 7.353 -10.080 3.553 1.00 86.75 159 SER A N 1
ATOM 1207 C CA . SER A 1 159 ? 7.138 -8.864 4.347 1.00 86.75 159 SER A CA 1
ATOM 1208 C C . SER A 1 159 ? 5.950 -8.048 3.832 1.00 86.75 159 SER A C 1
ATOM 1210 O O . SER A 1 159 ? 5.127 -7.604 4.632 1.00 86.75 159 SER A O 1
ATOM 1212 N N . ASN A 1 160 ? 5.829 -7.865 2.512 1.00 87.62 160 ASN A N 1
ATOM 1213 C CA . ASN A 1 160 ? 4.696 -7.150 1.919 1.00 87.62 160 ASN A CA 1
ATOM 1214 C C . ASN A 1 160 ? 3.390 -7.924 2.108 1.00 87.62 160 ASN A C 1
ATOM 1216 O O . ASN A 1 160 ? 2.365 -7.312 2.424 1.00 87.62 160 ASN A O 1
ATOM 1220 N N . ALA A 1 161 ? 3.438 -9.252 1.965 1.00 90.00 161 ALA A N 1
ATOM 1221 C CA . ALA A 1 161 ? 2.303 -10.136 2.204 1.00 90.00 161 ALA A CA 1
ATOM 1222 C C . ALA A 1 161 ? 1.782 -10.003 3.639 1.00 90.00 161 ALA A C 1
ATOM 1224 O O . ALA A 1 161 ? 0.588 -9.776 3.853 1.00 90.00 161 ALA A O 1
ATOM 1225 N N . LEU A 1 162 ? 2.685 -10.079 4.621 1.00 90.06 162 LEU A N 1
ATOM 1226 C CA . LEU A 1 162 ? 2.354 -9.966 6.037 1.00 90.06 162 LEU A CA 1
ATOM 1227 C C . LEU A 1 162 ? 1.768 -8.588 6.367 1.00 90.06 162 LEU A C 1
ATOM 1229 O O . LEU A 1 162 ? 0.703 -8.507 6.970 1.00 90.06 162 LEU A O 1
ATOM 1233 N N . ILE A 1 163 ? 2.425 -7.506 5.942 1.00 90.50 163 ILE A N 1
ATOM 1234 C CA . ILE A 1 163 ? 1.974 -6.135 6.224 1.00 90.50 163 ILE A CA 1
ATOM 1235 C C . ILE A 1 163 ? 0.606 -5.863 5.587 1.00 90.50 163 ILE A C 1
ATOM 1237 O O . ILE A 1 163 ? -0.275 -5.292 6.234 1.00 90.50 163 ILE A O 1
ATOM 1241 N N . SER A 1 164 ? 0.415 -6.267 4.329 1.00 90.38 164 SER A N 1
ATOM 1242 C CA . SER A 1 164 ? -0.816 -5.977 3.588 1.00 90.38 164 SER A CA 1
ATOM 1243 C C . SER A 1 164 ? -2.008 -6.752 4.131 1.00 90.38 164 SER A C 1
ATOM 1245 O O . SER A 1 164 ? -3.033 -6.142 4.429 1.00 90.38 164 SER A O 1
ATOM 1247 N N . SER A 1 165 ? -1.844 -8.058 4.346 1.00 92.12 165 SER A N 1
ATOM 1248 C CA . SER A 1 165 ? -2.902 -8.896 4.914 1.00 92.12 165 SER A CA 1
ATOM 1249 C C . SER A 1 165 ? -3.232 -8.517 6.359 1.00 92.12 165 SER A C 1
ATOM 1251 O O . SER A 1 165 ? -4.407 -8.456 6.715 1.00 92.12 165 SER A O 1
ATOM 1253 N N . LEU A 1 166 ? -2.236 -8.177 7.187 1.00 90.69 166 LEU A N 1
ATOM 1254 C CA . LEU A 1 166 ? -2.474 -7.751 8.568 1.00 90.69 166 LEU A CA 1
ATOM 1255 C C . LEU A 1 166 ? -3.256 -6.433 8.633 1.00 90.69 166 LEU A C 1
ATOM 1257 O O . LEU A 1 166 ? -4.161 -6.302 9.456 1.00 90.69 166 LEU A O 1
ATOM 1261 N N . ALA A 1 167 ? -2.945 -5.471 7.760 1.00 90.44 167 ALA A N 1
ATOM 1262 C CA . ALA A 1 167 ? -3.691 -4.216 7.684 1.00 90.44 167 ALA A CA 1
ATOM 1263 C C . ALA A 1 167 ? -5.177 -4.453 7.354 1.00 90.44 167 ALA A C 1
ATOM 1265 O O . ALA A 1 167 ? -6.046 -3.807 7.939 1.00 90.44 167 ALA A O 1
ATOM 1266 N N . GLU A 1 168 ? -5.474 -5.409 6.472 1.00 89.25 168 GLU A N 1
ATOM 1267 C CA . GLU A 1 168 ? -6.849 -5.788 6.127 1.00 89.25 168 GLU A CA 1
ATOM 1268 C C . GLU A 1 168 ? -7.545 -6.563 7.253 1.00 89.25 168 GLU A C 1
ATOM 1270 O O . GLU A 1 168 ? -8.680 -6.240 7.600 1.00 89.25 168 GLU A O 1
ATOM 1275 N N . VAL A 1 169 ? -6.858 -7.524 7.884 1.00 88.19 169 VAL A N 1
ATOM 1276 C CA . VAL A 1 169 ? -7.349 -8.246 9.075 1.00 88.19 169 VAL A CA 1
ATOM 1277 C C . VAL A 1 169 ? -7.767 -7.261 10.163 1.00 88.19 169 VAL A C 1
ATOM 1279 O O . VAL A 1 169 ? -8.867 -7.367 10.702 1.00 88.19 169 VAL A O 1
ATOM 1282 N N . VAL A 1 170 ? -6.913 -6.282 10.469 1.00 86.25 170 VAL A N 1
ATOM 1283 C CA . VAL A 1 170 ? -7.201 -5.264 11.484 1.00 86.25 170 VAL A CA 1
ATOM 1284 C C . VAL A 1 170 ? -8.386 -4.394 11.073 1.00 86.25 170 VAL A C 1
ATOM 1286 O O . VAL A 1 170 ? -9.252 -4.122 11.906 1.00 86.25 170 VAL A O 1
ATOM 1289 N N . ALA A 1 171 ? -8.451 -3.970 9.808 1.00 85.38 171 ALA A N 1
ATOM 1290 C CA . ALA A 1 171 ? -9.570 -3.177 9.312 1.00 85.38 171 ALA A CA 1
ATOM 1291 C C . ALA A 1 171 ? -10.905 -3.927 9.463 1.00 85.38 171 ALA A C 1
ATOM 1293 O O . ALA A 1 171 ? -11.876 -3.350 9.950 1.00 85.38 171 ALA A O 1
ATOM 1294 N N . LEU A 1 172 ? -10.937 -5.221 9.138 1.00 85.25 172 LEU A N 1
ATOM 1295 C CA . LEU A 1 172 ? -12.129 -6.062 9.266 1.00 85.25 172 LEU A CA 1
ATOM 1296 C C . LEU A 1 172 ? -12.513 -6.337 10.723 1.00 85.25 172 LEU A C 1
ATOM 1298 O O . LEU A 1 172 ? -13.687 -6.214 11.072 1.00 85.25 172 LEU A O 1
ATOM 1302 N N . LEU A 1 173 ? -11.541 -6.655 11.586 1.00 82.19 173 LEU A N 1
ATOM 1303 C CA . LEU A 1 173 ? -11.774 -6.874 13.022 1.00 82.19 173 LEU A CA 1
ATOM 1304 C C . LEU A 1 173 ? -12.391 -5.648 13.705 1.00 82.19 173 LEU A C 1
ATOM 1306 O O . LEU A 1 173 ? -13.167 -5.785 14.647 1.00 82.19 173 LEU A O 1
ATOM 1310 N N . LEU A 1 174 ? -12.056 -4.455 13.218 1.00 81.81 174 LEU A N 1
ATOM 1311 C CA . LEU A 1 174 ? -12.560 -3.180 13.724 1.00 81.81 174 LEU A CA 1
ATOM 1312 C C . LEU A 1 174 ? -13.736 -2.628 12.899 1.00 81.81 174 LEU A C 1
ATOM 1314 O O . LEU A 1 174 ? -14.080 -1.450 13.034 1.00 81.81 174 LEU A O 1
ATOM 1318 N N . LEU A 1 175 ? -14.367 -3.476 12.077 1.00 80.62 175 LEU A N 1
ATOM 1319 C CA . LEU A 1 175 ? -15.568 -3.173 11.292 1.00 80.62 175 LEU A CA 1
ATOM 1320 C C . LEU A 1 175 ? -15.415 -2.004 10.303 1.00 80.62 175 LEU A C 1
ATOM 1322 O O . LEU A 1 175 ? -16.403 -1.374 9.928 1.00 80.62 175 LEU A O 1
ATOM 1326 N N . ALA A 1 176 ? -14.194 -1.713 9.855 1.00 83.94 176 ALA A N 1
ATOM 1327 C CA . ALA A 1 176 ? -13.911 -0.730 8.812 1.00 83.94 176 ALA A CA 1
ATOM 1328 C C . ALA A 1 176 ? -13.889 -1.415 7.437 1.00 83.94 176 ALA A C 1
ATOM 1330 O O . ALA A 1 176 ? -12.845 -1.541 6.794 1.00 83.94 176 ALA A O 1
ATOM 1331 N N . VAL A 1 177 ? -15.055 -1.903 7.007 1.00 85.69 177 VAL A N 1
ATOM 1332 C CA . VAL A 1 177 ? -15.194 -2.737 5.801 1.00 85.69 177 VAL A CA 1
ATOM 1333 C C . VAL A 1 177 ? -14.771 -1.977 4.542 1.00 85.69 177 VAL A C 1
ATOM 1335 O O . VAL A 1 177 ? -13.976 -2.489 3.764 1.00 85.69 177 VAL A O 1
ATOM 1338 N N . MET A 1 178 ? -15.197 -0.719 4.384 1.00 86.06 178 MET A N 1
ATOM 1339 C CA . MET A 1 178 ? -14.800 0.129 3.248 1.00 86.06 178 MET A CA 1
ATOM 1340 C C . MET A 1 178 ? -13.281 0.325 3.171 1.00 86.06 178 MET A C 1
ATOM 1342 O O . MET A 1 178 ? -12.688 0.277 2.093 1.00 86.06 178 MET A O 1
ATOM 1346 N N . THR A 1 179 ? -12.639 0.504 4.326 1.00 89.25 179 THR A N 1
ATOM 1347 C CA . THR A 1 179 ? -11.180 0.591 4.437 1.00 89.25 179 THR A CA 1
ATOM 1348 C C . THR A 1 179 ? -10.523 -0.715 4.001 1.00 89.25 179 THR A C 1
ATOM 1350 O O . THR A 1 179 ? -9.567 -0.677 3.231 1.00 89.25 179 THR A O 1
ATOM 1353 N N . ALA A 1 180 ? -11.037 -1.865 4.444 1.00 89.50 180 ALA A N 1
ATOM 1354 C CA . ALA A 1 180 ? -10.511 -3.175 4.064 1.00 89.50 180 ALA A CA 1
ATOM 1355 C C . ALA A 1 180 ? -10.624 -3.432 2.550 1.00 89.50 180 ALA A C 1
ATOM 1357 O O . ALA A 1 180 ? -9.641 -3.831 1.934 1.00 89.50 180 ALA A O 1
ATOM 1358 N N . GLU A 1 181 ? -11.769 -3.123 1.936 1.00 90.19 181 GLU A N 1
ATOM 1359 C CA . GLU A 1 181 ? -11.984 -3.295 0.489 1.00 90.19 181 GLU A CA 1
ATOM 1360 C C . GLU A 1 181 ? -11.029 -2.422 -0.343 1.00 90.19 181 GLU A C 1
ATOM 1362 O O . GLU A 1 181 ? -10.430 -2.877 -1.317 1.00 90.19 181 GLU A O 1
ATOM 1367 N N . LEU A 1 182 ? -10.810 -1.166 0.062 1.00 92.88 182 LEU A N 1
ATOM 1368 C CA . LEU A 1 182 ? -9.851 -0.285 -0.615 1.00 92.88 1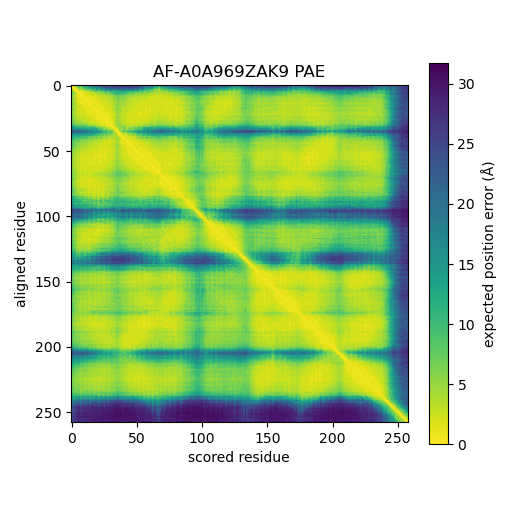82 LEU A CA 1
ATOM 1369 C C . LEU A 1 182 ? -8.404 -0.761 -0.445 1.00 92.88 182 LEU A C 1
ATOM 1371 O O . LEU A 1 182 ? -7.608 -0.656 -1.382 1.00 92.88 182 LEU A O 1
ATOM 1375 N N . LEU A 1 183 ? -8.057 -1.309 0.723 1.00 93.12 183 LEU A N 1
ATOM 1376 C CA . LEU A 1 183 ? -6.747 -1.915 0.953 1.00 93.12 183 LEU A CA 1
ATOM 1377 C C . LEU A 1 183 ? -6.542 -3.162 0.091 1.00 93.12 183 LEU A C 1
ATOM 1379 O O . LEU A 1 183 ? -5.465 -3.294 -0.494 1.00 93.12 183 LEU A O 1
ATOM 1383 N N . PHE A 1 184 ? -7.565 -4.000 -0.050 1.00 94.06 184 PHE A N 1
ATOM 1384 C CA . PHE A 1 184 ? -7.546 -5.170 -0.921 1.00 94.06 184 PHE A CA 1
ATOM 1385 C C . PHE A 1 184 ? -7.324 -4.756 -2.382 1.00 94.06 184 PHE A C 1
ATOM 1387 O O . PHE A 1 184 ? -6.365 -5.191 -3.021 1.00 94.06 184 PHE A O 1
ATOM 1394 N N . ILE A 1 185 ? -8.135 -3.824 -2.900 1.00 95.06 185 ILE A N 1
ATOM 1395 C CA . ILE A 1 185 ? -8.001 -3.309 -4.275 1.00 95.06 185 ILE A CA 1
ATOM 1396 C C . ILE A 1 185 ? -6.614 -2.695 -4.494 1.00 95.06 185 ILE A C 1
ATOM 1398 O O . ILE A 1 185 ? -6.023 -2.889 -5.559 1.00 95.06 185 ILE A O 1
ATOM 1402 N N . SER A 1 186 ? -6.066 -1.991 -3.493 1.00 94.00 186 SER A N 1
ATOM 1403 C CA . SER A 1 186 ? -4.740 -1.374 -3.600 1.00 94.00 186 SER A CA 1
ATOM 1404 C C . SER A 1 186 ? -3.664 -2.393 -3.977 1.00 94.00 186 SER A C 1
ATOM 1406 O O . SER A 1 186 ? -2.824 -2.094 -4.816 1.00 94.00 186 SER A O 1
ATOM 1408 N N . VAL A 1 187 ? -3.719 -3.620 -3.457 1.00 93.25 187 VAL A N 1
ATOM 1409 C CA . VAL A 1 187 ? -2.706 -4.648 -3.740 1.00 93.25 187 VAL A CA 1
ATOM 1410 C C . VAL A 1 187 ? -2.698 -5.028 -5.222 1.00 93.25 187 VAL A C 1
ATOM 1412 O O . VAL A 1 187 ? -1.639 -5.073 -5.849 1.00 93.25 187 VAL A O 1
ATOM 1415 N N . PHE A 1 188 ? -3.877 -5.233 -5.806 1.00 95.50 188 PHE A N 1
ATOM 1416 C CA . PHE A 1 188 ? -4.012 -5.750 -7.170 1.00 95.50 188 PHE A CA 1
ATOM 1417 C C . PHE A 1 188 ? -4.006 -4.662 -8.244 1.00 95.50 188 PHE A C 1
ATOM 1419 O O . PHE A 1 188 ? -3.795 -4.962 -9.420 1.00 95.50 188 PHE A O 1
ATOM 1426 N N . VAL A 1 189 ? -4.172 -3.387 -7.870 1.00 93.88 189 VAL A N 1
ATOM 1427 C CA . VAL A 1 189 ? -4.205 -2.280 -8.838 1.00 93.88 189 VAL A CA 1
ATOM 1428 C C . VAL A 1 189 ? -2.910 -2.153 -9.638 1.00 93.88 189 VAL A C 1
ATOM 1430 O O . VAL A 1 189 ? -2.931 -1.594 -10.726 1.00 93.88 189 VAL A O 1
ATOM 1433 N N . ARG A 1 190 ? -1.788 -2.676 -9.126 1.00 88.62 190 ARG A N 1
ATOM 1434 C CA . ARG A 1 190 ? -0.480 -2.651 -9.800 1.00 88.62 190 ARG A CA 1
ATOM 1435 C C . ARG A 1 190 ? -0.398 -3.610 -10.990 1.00 88.62 190 ARG A C 1
ATOM 1437 O O . ARG A 1 190 ? 0.395 -3.371 -11.897 1.00 88.62 190 ARG A O 1
ATOM 1444 N N . VAL A 1 191 ? -1.228 -4.652 -11.018 1.00 93.19 191 VAL A N 1
ATOM 1445 C CA . VAL A 1 191 ? -1.156 -5.731 -12.015 1.00 93.19 191 VAL A CA 1
ATOM 1446 C C . VAL A 1 191 ? -1.446 -5.234 -13.439 1.00 93.19 191 VAL A C 1
ATOM 1448 O O . VAL A 1 191 ? -0.622 -5.483 -14.319 1.00 93.19 191 VAL A O 1
ATOM 1451 N N . PRO A 1 192 ? -2.514 -4.452 -13.705 1.00 93.56 192 PRO A N 1
ATOM 1452 C CA . PRO A 1 192 ? -2.721 -3.846 -15.022 1.00 93.56 192 PRO A CA 1
ATOM 1453 C C . PRO A 1 192 ? -1.537 -3.000 -15.508 1.00 93.56 192 PRO A C 1
ATOM 1455 O O . PRO A 1 192 ? -1.189 -3.046 -16.686 1.00 93.56 192 PRO A O 1
ATOM 1458 N N . PHE A 1 193 ? -0.885 -2.250 -14.613 1.00 92.62 193 PHE A N 1
ATOM 1459 C CA . PHE A 1 193 ? 0.278 -1.435 -14.978 1.00 92.62 193 PHE A CA 1
ATOM 1460 C C . PHE A 1 193 ? 1.494 -2.300 -15.306 1.00 92.62 193 PHE A C 1
ATOM 1462 O O . PHE A 1 193 ? 2.193 -1.997 -16.269 1.00 92.62 193 PHE A O 1
ATOM 1469 N N . ALA A 1 194 ? 1.718 -3.389 -14.565 1.00 89.56 194 ALA A N 1
ATOM 1470 C CA . ALA A 1 194 ? 2.782 -4.347 -14.860 1.00 89.56 194 ALA A CA 1
ATOM 1471 C C . ALA A 1 194 ? 2.622 -4.954 -16.265 1.00 89.56 194 ALA A C 1
ATOM 1473 O O . ALA A 1 194 ? 3.584 -4.989 -17.029 1.00 89.56 194 ALA A O 1
ATOM 1474 N N . ILE A 1 195 ? 1.395 -5.323 -16.649 1.00 91.88 195 ILE A N 1
ATOM 1475 C CA . ILE A 1 195 ? 1.087 -5.829 -17.997 1.00 91.88 195 ILE A CA 1
ATOM 1476 C C . ILE A 1 195 ? 1.430 -4.784 -19.065 1.00 91.88 195 ILE A C 1
ATOM 1478 O O . ILE A 1 195 ? 2.110 -5.096 -20.043 1.00 91.88 195 ILE A O 1
ATOM 1482 N N . ILE A 1 196 ? 0.993 -3.533 -18.878 1.00 91.00 196 ILE A N 1
ATOM 1483 C CA . ILE A 1 196 ? 1.274 -2.442 -19.824 1.00 91.00 196 ILE A CA 1
ATOM 1484 C C . ILE A 1 196 ? 2.784 -2.206 -19.948 1.00 91.00 196 ILE A C 1
ATOM 1486 O O . ILE A 1 196 ? 3.279 -2.029 -21.061 1.00 91.00 196 ILE A O 1
ATOM 1490 N N . ILE A 1 197 ? 3.524 -2.238 -18.836 1.00 89.69 197 ILE A N 1
ATOM 1491 C CA . ILE A 1 197 ? 4.986 -2.104 -18.838 1.00 89.69 197 ILE A CA 1
ATOM 1492 C C . ILE A 1 197 ? 5.619 -3.214 -19.677 1.00 89.69 197 ILE A C 1
ATOM 1494 O O . ILE A 1 197 ? 6.397 -2.912 -20.580 1.00 89.69 197 ILE A O 1
ATOM 1498 N N . THR A 1 198 ? 5.234 -4.473 -19.459 1.00 89.38 198 THR A N 1
ATOM 1499 C CA . THR A 1 198 ? 5.767 -5.600 -20.237 1.00 89.38 198 THR A CA 1
ATOM 1500 C C . THR A 1 198 ? 5.438 -5.479 -21.725 1.00 89.38 198 THR A C 1
ATOM 1502 O O . THR A 1 198 ? 6.283 -5.791 -22.566 1.00 89.38 198 THR A O 1
ATOM 1505 N N . ILE A 1 199 ? 4.253 -4.970 -22.080 1.00 88.00 199 ILE A N 1
ATOM 1506 C CA . ILE A 1 199 ? 3.896 -4.685 -23.477 1.00 88.00 199 ILE A CA 1
ATOM 1507 C C . ILE A 1 199 ? 4.830 -3.616 -24.056 1.00 88.00 199 ILE A C 1
ATOM 1509 O O . ILE A 1 199 ? 5.428 -3.849 -25.108 1.00 88.00 199 ILE A O 1
ATOM 1513 N N . ILE A 1 200 ? 5.017 -2.488 -23.365 1.00 86.56 200 ILE A N 1
ATOM 1514 C CA . ILE A 1 200 ? 5.913 -1.407 -23.808 1.00 86.56 200 ILE A CA 1
ATOM 1515 C C . ILE A 1 200 ? 7.331 -1.947 -24.027 1.00 86.56 200 ILE A C 1
ATOM 1517 O O . ILE A 1 200 ? 7.918 -1.727 -25.088 1.00 86.56 200 ILE A O 1
ATOM 1521 N N . GLU A 1 201 ? 7.855 -2.711 -23.072 1.00 86.62 201 GLU A N 1
ATOM 1522 C CA . GLU A 1 201 ? 9.186 -3.318 -23.156 1.00 86.62 201 GLU A CA 1
ATOM 1523 C C . GLU A 1 201 ? 9.295 -4.327 -24.308 1.00 86.62 201 GLU A C 1
ATOM 1525 O O . GLU A 1 201 ? 10.308 -4.354 -25.004 1.00 86.62 201 GLU A O 1
ATOM 1530 N N . SER A 1 202 ? 8.239 -5.100 -24.583 1.00 84.81 202 SER A N 1
ATOM 1531 C CA . SER A 1 202 ? 8.204 -6.054 -25.703 1.00 84.81 202 SER A CA 1
ATOM 1532 C C . SER A 1 202 ? 8.178 -5.395 -27.089 1.00 84.81 202 SER A C 1
ATOM 1534 O O . SER A 1 202 ? 8.622 -6.004 -28.068 1.00 84.81 202 SER A O 1
ATOM 1536 N N . THR A 1 203 ? 7.678 -4.157 -27.167 1.00 83.12 203 THR A N 1
ATOM 1537 C CA . THR A 1 203 ? 7.609 -3.353 -28.401 1.00 83.12 203 THR A CA 1
ATOM 1538 C C . THR A 1 203 ? 8.831 -2.463 -28.626 1.00 83.12 203 THR A C 1
ATOM 1540 O O . THR A 1 203 ? 9.003 -1.927 -29.720 1.00 83.12 203 THR A O 1
ATOM 1543 N N . GLY A 1 204 ? 9.679 -2.290 -27.610 1.00 78.38 204 GLY A N 1
ATOM 1544 C CA . GLY A 1 204 ? 10.884 -1.473 -27.701 1.00 78.38 204 GLY A CA 1
ATOM 1545 C C . GLY A 1 204 ? 12.034 -2.160 -28.445 1.00 78.38 204 GLY A C 1
ATOM 1546 O O . GLY A 1 204 ? 12.044 -3.369 -28.660 1.00 78.38 204 GLY A O 1
ATOM 1547 N N . ASN A 1 205 ? 13.067 -1.380 -28.768 1.00 71.06 205 ASN A N 1
ATOM 1548 C CA . ASN A 1 205 ? 14.313 -1.874 -29.376 1.00 71.06 205 ASN A CA 1
ATOM 1549 C C . ASN A 1 205 ? 15.280 -2.517 -28.353 1.00 71.06 205 ASN A C 1
ATOM 1551 O O . ASN A 1 205 ? 16.456 -2.716 -28.652 1.00 71.06 205 ASN A O 1
ATOM 1555 N N . GLY A 1 206 ? 14.812 -2.779 -27.130 1.00 72.19 206 GLY A N 1
ATOM 1556 C CA . GLY A 1 206 ? 15.593 -3.363 -26.040 1.00 72.19 206 GLY A CA 1
ATOM 1557 C C . GLY A 1 206 ? 15.489 -4.892 -25.970 1.00 72.19 206 GLY A C 1
ATOM 1558 O O . GLY A 1 206 ? 14.825 -5.518 -26.801 1.00 72.19 206 GLY A O 1
ATOM 1559 N N . PRO A 1 207 ? 16.136 -5.519 -24.971 1.00 71.56 207 PRO A N 1
ATOM 1560 C CA . PRO A 1 207 ? 15.940 -6.935 -24.696 1.00 71.56 207 PRO A CA 1
ATOM 1561 C C . PRO A 1 207 ? 14.467 -7.195 -24.367 1.00 71.56 207 PRO A C 1
ATOM 1563 O O . PRO A 1 207 ? 13.896 -6.568 -23.477 1.00 71.56 207 PRO A O 1
ATOM 1566 N N . LYS A 1 208 ? 13.850 -8.120 -25.107 1.00 79.94 208 LYS A N 1
ATOM 1567 C CA . LYS A 1 208 ? 12.439 -8.453 -24.919 1.00 79.94 208 LYS A CA 1
ATOM 1568 C C . LYS A 1 208 ? 12.249 -9.205 -23.597 1.00 79.94 208 LYS A C 1
ATOM 1570 O O . LYS A 1 208 ? 13.007 -10.144 -23.332 1.00 79.94 208 LYS A O 1
ATOM 1575 N N . PRO A 1 209 ? 11.237 -8.849 -22.790 1.00 79.94 209 PRO A N 1
ATOM 1576 C CA . PRO A 1 209 ? 10.934 -9.577 -21.569 1.00 79.94 209 PRO A CA 1
ATOM 1577 C C . PRO A 1 209 ? 10.542 -11.019 -21.909 1.00 79.94 209 PRO A C 1
ATOM 1579 O O . PRO A 1 209 ? 9.773 -11.275 -22.838 1.00 79.94 209 PRO A O 1
ATOM 1582 N N . THR A 1 210 ? 11.087 -11.977 -21.161 1.00 83.94 210 THR A N 1
ATOM 1583 C CA . THR A 1 210 ? 10.716 -13.388 -21.319 1.00 83.94 210 THR A CA 1
ATOM 1584 C C . THR A 1 210 ? 9.402 -13.629 -20.589 1.00 83.94 210 THR A C 1
ATOM 1586 O O . THR A 1 210 ? 9.344 -13.544 -19.364 1.00 83.94 210 THR A O 1
ATOM 1589 N N . ILE A 1 211 ? 8.344 -13.934 -21.340 1.00 86.81 211 ILE A N 1
ATOM 1590 C CA . ILE A 1 211 ? 7.039 -14.262 -20.765 1.00 86.81 211 ILE A CA 1
ATOM 1591 C C . ILE A 1 211 ? 7.104 -15.690 -20.222 1.00 86.81 211 ILE A C 1
ATOM 1593 O O . ILE A 1 211 ? 7.185 -16.656 -20.980 1.00 86.81 211 ILE A O 1
ATOM 1597 N N . THR A 1 212 ? 7.087 -15.819 -18.898 1.00 89.19 212 THR A N 1
ATOM 1598 C CA . THR A 1 212 ? 7.061 -17.111 -18.207 1.00 89.19 212 THR A CA 1
ATOM 1599 C C . THR A 1 212 ? 5.636 -17.475 -17.798 1.00 89.19 212 THR A C 1
ATOM 1601 O O . THR A 1 212 ? 4.772 -16.610 -17.658 1.00 89.19 212 THR A O 1
ATOM 1604 N N . PHE A 1 213 ? 5.382 -18.764 -17.555 1.00 87.94 213 PHE A N 1
ATOM 1605 C CA . PHE A 1 213 ? 4.093 -19.216 -17.020 1.00 87.94 213 PHE A CA 1
ATOM 1606 C C . PHE A 1 213 ? 3.749 -18.538 -15.683 1.00 87.94 213 PHE A C 1
ATOM 1608 O O . PHE A 1 213 ? 2.603 -18.154 -15.474 1.00 87.94 213 PHE A O 1
ATOM 1615 N N . GLY A 1 214 ? 4.743 -18.339 -14.808 1.00 89.38 214 GLY A N 1
ATOM 1616 C CA . GLY A 1 214 ? 4.555 -17.657 -13.524 1.00 89.38 214 GLY A CA 1
ATOM 1617 C C . GLY A 1 214 ? 4.056 -16.220 -13.682 1.00 89.38 214 GLY A C 1
ATOM 1618 O O . GLY A 1 214 ? 3.118 -15.834 -12.996 1.00 89.38 214 GLY A O 1
ATOM 1619 N N . LEU A 1 215 ? 4.609 -15.471 -14.642 1.00 89.25 215 LEU A N 1
ATOM 1620 C CA . LEU A 1 215 ? 4.181 -14.102 -14.945 1.00 89.25 215 LEU A CA 1
ATOM 1621 C C . LEU A 1 215 ? 2.735 -14.054 -15.462 1.00 89.25 215 LEU A C 1
ATOM 1623 O O . LEU A 1 215 ? 1.940 -13.221 -15.040 1.00 89.25 215 LEU A O 1
ATOM 1627 N N . VAL A 1 216 ? 2.365 -14.977 -16.354 1.00 91.81 216 VAL A N 1
ATOM 1628 C CA . VAL A 1 216 ? 0.984 -15.066 -16.859 1.00 91.81 216 VAL A CA 1
ATOM 1629 C C . VAL A 1 216 ? 0.016 -15.427 -15.731 1.00 91.81 216 VAL A C 1
ATOM 1631 O O . VAL A 1 216 ? -1.072 -14.856 -15.649 1.00 91.81 216 VAL A O 1
ATOM 1634 N N . LEU A 1 217 ? 0.406 -16.348 -14.846 1.00 92.81 217 LEU A N 1
ATOM 1635 C CA . LEU A 1 217 ? -0.400 -16.739 -13.692 1.00 92.81 217 LEU A CA 1
ATOM 1636 C C . LEU A 1 217 ? -0.611 -15.565 -12.725 1.00 92.81 217 LEU A C 1
ATOM 1638 O O . LEU A 1 217 ? -1.744 -15.341 -12.297 1.00 92.81 217 LEU A O 1
ATOM 1642 N N . GLU A 1 218 ? 0.446 -14.802 -12.432 1.00 93.12 218 GLU A N 1
ATOM 1643 C CA . GLU A 1 218 ? 0.379 -13.568 -11.642 1.00 93.12 218 GLU A CA 1
ATOM 1644 C C . GLU A 1 218 ? -0.656 -12.603 -12.233 1.00 93.12 218 GLU A C 1
ATOM 1646 O O . GLU A 1 218 ? -1.564 -12.150 -11.536 1.00 93.12 218 GLU A O 1
ATOM 1651 N N . TRP A 1 219 ? -0.575 -12.342 -13.539 1.00 94.62 219 TRP A N 1
ATOM 1652 C CA . TRP A 1 219 ? -1.473 -11.413 -14.221 1.00 94.62 219 TRP A CA 1
ATOM 1653 C C . TRP A 1 219 ? -2.930 -11.857 -14.186 1.00 94.62 219 TRP A C 1
ATOM 1655 O O . TRP A 1 219 ? -3.812 -11.057 -13.873 1.00 94.62 219 TRP A O 1
ATOM 1665 N N . VAL A 1 220 ? -3.194 -13.128 -14.493 1.00 95.56 220 VAL A N 1
ATOM 1666 C CA . VAL A 1 220 ? -4.557 -13.670 -14.518 1.00 95.56 220 VAL A CA 1
ATOM 1667 C C . VAL A 1 220 ? -5.173 -13.625 -13.123 1.00 95.56 220 VAL A C 1
ATOM 1669 O O . VAL A 1 220 ? -6.273 -13.094 -12.961 1.00 95.56 220 VAL A O 1
ATOM 1672 N N . LEU A 1 221 ? -4.467 -14.127 -12.106 1.00 95.31 221 LEU A N 1
ATOM 1673 C CA . LEU A 1 221 ? -4.963 -14.105 -10.728 1.00 95.31 221 LEU A CA 1
ATOM 1674 C C . LEU A 1 221 ? -5.136 -12.672 -10.224 1.00 95.31 221 LEU A C 1
ATOM 1676 O O . LEU A 1 221 ? -6.164 -12.353 -9.628 1.00 95.31 221 LEU A O 1
ATOM 1680 N N . GLY A 1 222 ? -4.175 -11.799 -10.514 1.00 94.38 222 GLY A N 1
ATOM 1681 C CA . GLY A 1 222 ? -4.216 -10.400 -10.123 1.00 94.38 222 GLY A CA 1
ATOM 1682 C C . GLY A 1 222 ? -5.399 -9.644 -10.731 1.00 94.38 222 GLY A C 1
ATOM 1683 O O . GLY A 1 222 ? -6.096 -8.933 -10.010 1.00 94.38 222 GLY A O 1
ATOM 1684 N N . ILE A 1 223 ? -5.692 -9.837 -12.023 1.00 96.50 223 ILE A N 1
ATOM 1685 C CA . ILE A 1 223 ? -6.864 -9.232 -12.680 1.00 96.50 223 ILE A CA 1
ATOM 1686 C C . ILE A 1 223 ? -8.170 -9.774 -12.091 1.00 96.50 223 ILE A C 1
ATOM 1688 O O . ILE A 1 223 ? -9.087 -8.993 -11.828 1.00 96.50 223 ILE A O 1
ATOM 1692 N N . LEU A 1 224 ? -8.272 -11.089 -11.873 1.00 96.62 224 LEU A N 1
ATOM 1693 C CA . LEU A 1 224 ? -9.476 -11.701 -11.302 1.00 96.62 224 LEU A CA 1
ATOM 1694 C C . LEU A 1 224 ? -9.753 -11.178 -9.887 1.00 96.62 224 LEU A C 1
ATOM 1696 O O . LEU A 1 224 ? -10.890 -10.819 -9.575 1.00 96.62 224 LEU A O 1
ATOM 1700 N N . LEU A 1 225 ? -8.715 -11.083 -9.053 1.00 96.12 225 LEU A N 1
ATOM 1701 C CA . LEU A 1 225 ? -8.821 -10.542 -7.699 1.00 96.12 225 LEU A CA 1
ATOM 1702 C C . LEU A 1 225 ? -9.144 -9.045 -7.723 1.00 96.12 225 LEU A C 1
ATOM 1704 O O . LEU A 1 225 ? -10.020 -8.608 -6.981 1.00 96.12 225 LEU A O 1
ATOM 1708 N N . LEU A 1 226 ? -8.538 -8.266 -8.622 1.00 96.31 226 LEU A N 1
ATOM 1709 C CA . LEU A 1 226 ? -8.882 -6.854 -8.798 1.00 96.31 226 LEU A CA 1
ATOM 1710 C C . LEU A 1 226 ? -10.362 -6.671 -9.169 1.00 96.31 226 LEU A C 1
ATOM 1712 O O . LEU A 1 226 ? -11.050 -5.844 -8.569 1.00 96.31 226 LEU A O 1
ATOM 1716 N N . ALA A 1 227 ? -10.864 -7.455 -10.126 1.00 94.88 227 ALA A N 1
ATOM 1717 C CA . ALA A 1 227 ? -12.263 -7.409 -10.543 1.00 94.88 227 ALA A CA 1
ATOM 1718 C C . ALA A 1 227 ? -13.213 -7.789 -9.396 1.00 94.88 227 ALA A C 1
ATOM 1720 O O . ALA A 1 227 ? -14.217 -7.107 -9.180 1.00 94.88 227 ALA A O 1
ATOM 1721 N N . TYR A 1 228 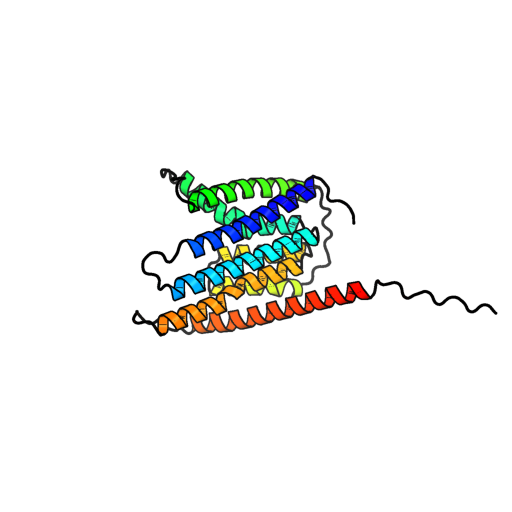? -12.869 -8.827 -8.627 1.00 93.81 228 TYR A N 1
ATOM 1722 C CA . TYR A 1 228 ? -13.601 -9.213 -7.421 1.00 93.81 228 TYR A CA 1
ATOM 1723 C C . TYR A 1 228 ? -13.648 -8.075 -6.391 1.00 93.81 228 TYR A C 1
ATOM 1725 O O . TYR A 1 228 ? -14.732 -7.731 -5.923 1.00 93.81 228 TYR A O 1
ATOM 1733 N N . GLY A 1 229 ? -12.506 -7.449 -6.085 1.00 91.62 229 GLY A N 1
ATOM 1734 C CA . GLY A 1 229 ? -12.434 -6.345 -5.124 1.00 91.62 229 GLY A CA 1
ATOM 1735 C C . GLY A 1 229 ? -13.264 -5.136 -5.558 1.00 91.62 229 GLY A C 1
ATOM 1736 O O . GLY A 1 229 ? -14.028 -4.585 -4.769 1.00 91.62 229 GLY A O 1
ATOM 1737 N N . ILE A 1 230 ? -13.194 -4.756 -6.838 1.00 93.19 230 ILE A N 1
ATOM 1738 C CA . ILE A 1 230 ? -14.018 -3.666 -7.388 1.00 93.19 230 ILE A CA 1
ATOM 1739 C C . ILE A 1 230 ? -15.511 -4.000 -7.265 1.00 93.19 230 ILE A C 1
ATOM 1741 O O . ILE A 1 230 ? -16.296 -3.151 -6.840 1.00 93.19 230 ILE A O 1
ATOM 1745 N N . TYR A 1 231 ? -15.912 -5.228 -7.603 1.00 92.06 231 TYR A N 1
ATOM 1746 C CA . TYR A 1 231 ? -17.296 -5.675 -7.451 1.00 92.06 231 TYR A CA 1
ATOM 1747 C C . TYR A 1 231 ? -17.756 -5.620 -5.985 1.00 92.06 231 TYR A C 1
ATOM 1749 O O . TYR A 1 231 ? -18.808 -5.044 -5.701 1.00 92.06 231 TYR A O 1
ATOM 1757 N N . ALA A 1 232 ? -16.958 -6.151 -5.053 1.00 87.25 232 ALA A N 1
ATOM 1758 C CA . ALA A 1 232 ? -17.256 -6.147 -3.621 1.00 87.25 232 ALA A CA 1
ATOM 1759 C C . ALA A 1 232 ? -17.410 -4.720 -3.067 1.00 87.25 232 ALA A C 1
ATOM 1761 O O . ALA A 1 232 ? -18.374 -4.436 -2.348 1.00 87.25 232 ALA A O 1
ATOM 1762 N N . LEU A 1 233 ? -16.533 -3.796 -3.472 1.00 88.50 233 LEU A N 1
ATOM 1763 C CA . LEU A 1 233 ? -16.630 -2.381 -3.114 1.00 88.50 233 LEU A CA 1
ATOM 1764 C C . LEU A 1 233 ? -17.922 -1.741 -3.649 1.00 88.50 233 LEU A C 1
ATOM 1766 O O . LEU A 1 233 ? -18.616 -1.045 -2.907 1.00 88.50 233 LEU A O 1
ATOM 1770 N N . ILE A 1 234 ? -18.278 -1.982 -4.916 1.00 88.94 234 ILE A N 1
ATOM 1771 C CA . ILE A 1 234 ? -19.512 -1.442 -5.517 1.00 88.94 234 ILE A CA 1
ATOM 1772 C C . ILE A 1 234 ? -20.750 -1.955 -4.772 1.00 88.94 234 ILE A C 1
ATOM 1774 O O . ILE A 1 234 ? -21.658 -1.172 -4.473 1.00 88.94 234 ILE A O 1
ATOM 1778 N N . VAL A 1 235 ? -20.792 -3.251 -4.454 1.00 86.44 235 VAL A N 1
ATOM 1779 C CA . VAL A 1 235 ? -21.901 -3.866 -3.712 1.00 86.44 235 VAL A CA 1
ATOM 1780 C C . VAL A 1 235 ? -22.041 -3.241 -2.324 1.00 86.44 235 VAL A C 1
ATOM 1782 O O . VAL A 1 235 ? -23.162 -2.890 -1.944 1.00 86.44 235 VAL A O 1
ATOM 1785 N N . HIS A 1 236 ? -20.936 -3.037 -1.602 1.00 81.88 236 HIS A N 1
ATOM 1786 C CA . HIS A 1 236 ? -20.950 -2.381 -0.293 1.00 81.88 236 HIS A CA 1
ATOM 1787 C C . HIS A 1 236 ? -21.422 -0.927 -0.378 1.00 81.88 236 HIS A C 1
ATOM 1789 O O . HIS A 1 236 ? -22.348 -0.548 0.338 1.00 81.88 236 HIS A O 1
ATOM 1795 N N . ILE A 1 237 ? -20.880 -0.132 -1.309 1.00 82.88 237 ILE A N 1
ATOM 1796 C CA . ILE A 1 237 ? -21.316 1.259 -1.519 1.00 82.88 237 ILE A CA 1
ATOM 1797 C C . ILE A 1 237 ? -22.820 1.322 -1.806 1.00 82.88 237 ILE A C 1
ATOM 1799 O O . ILE A 1 237 ? -23.511 2.221 -1.318 1.00 82.88 237 ILE A O 1
ATOM 1803 N N . ARG A 1 238 ? -23.343 0.379 -2.599 1.00 80.19 238 ARG A N 1
ATOM 1804 C CA . ARG A 1 238 ? -24.770 0.318 -2.925 1.00 80.19 238 ARG A CA 1
ATOM 1805 C C . ARG A 1 238 ? -25.623 -0.001 -1.697 1.00 80.19 238 ARG A C 1
ATOM 1807 O O . ARG A 1 238 ? -26.600 0.713 -1.471 1.00 80.19 238 ARG A O 1
ATOM 1814 N N . HIS A 1 239 ? -25.247 -1.003 -0.901 1.00 73.75 239 HIS A N 1
ATOM 1815 C CA . HIS A 1 239 ? -25.972 -1.366 0.324 1.00 73.75 239 HIS A CA 1
ATOM 1816 C C . HIS A 1 239 ? -25.984 -0.211 1.332 1.00 73.75 239 HIS A C 1
ATOM 1818 O O . HIS A 1 239 ? -27.054 0.193 1.783 1.00 73.75 239 HIS A O 1
ATOM 1824 N N . SER A 1 240 ? -24.837 0.429 1.573 1.00 66.25 240 SER A N 1
ATOM 1825 C CA . SER A 1 240 ? -24.743 1.571 2.494 1.00 66.25 240 SER A CA 1
ATOM 1826 C C . SER A 1 240 ? -25.538 2.806 2.048 1.00 66.25 240 SER A C 1
ATOM 1828 O O . SER A 1 240 ? -25.815 3.690 2.861 1.00 66.25 240 SER A O 1
ATOM 1830 N N . ARG A 1 241 ? -25.893 2.918 0.759 1.00 59.66 241 ARG A N 1
ATOM 1831 C CA . ARG A 1 241 ? -26.808 3.960 0.262 1.00 59.66 241 ARG A CA 1
ATOM 1832 C C . ARG A 1 241 ? -28.279 3.598 0.456 1.00 59.66 241 ARG A C 1
ATOM 1834 O O . ARG A 1 241 ? -29.078 4.510 0.626 1.00 59.66 241 ARG A O 1
ATOM 1841 N N . HIS A 1 242 ? -28.636 2.316 0.389 1.00 53.03 242 HIS A N 1
ATOM 1842 C CA . HIS A 1 242 ? -30.029 1.871 0.520 1.00 53.03 242 HIS A CA 1
ATOM 1843 C C . HIS A 1 242 ? -30.494 1.915 1.982 1.00 53.03 242 HIS A C 1
ATOM 1845 O O . HIS A 1 242 ? -31.567 2.447 2.241 1.00 53.03 242 HIS A O 1
ATOM 1851 N N . GLU A 1 243 ? -29.648 1.521 2.940 1.00 47.19 243 GLU A N 1
ATOM 1852 C CA . GLU A 1 243 ? -29.968 1.636 4.378 1.00 47.19 243 GLU A CA 1
ATOM 1853 C C . GLU A 1 243 ? -30.212 3.094 4.813 1.00 47.19 243 GLU A C 1
ATOM 1855 O O . GLU A 1 243 ? -31.094 3.373 5.614 1.00 47.19 243 GLU A O 1
ATOM 1860 N N . LYS A 1 244 ? -29.508 4.067 4.216 1.00 43.34 244 LYS A N 1
ATOM 1861 C CA . LYS A 1 244 ? -29.709 5.499 4.511 1.00 43.34 244 LYS A CA 1
ATOM 1862 C C . LYS A 1 244 ? -31.016 6.085 3.965 1.00 43.34 244 LYS A C 1
ATOM 1864 O O . LYS A 1 244 ? -31.359 7.207 4.331 1.00 43.34 244 LYS A O 1
ATOM 1869 N N . HIS A 1 245 ? -31.713 5.386 3.069 1.00 40.00 245 HIS A N 1
ATOM 1870 C CA . HIS A 1 245 ? -32.978 5.852 2.497 1.00 40.00 245 HIS A CA 1
ATOM 1871 C C . HIS A 1 245 ? -34.217 5.269 3.187 1.00 40.00 245 HIS A C 1
ATOM 1873 O O . HIS A 1 245 ? -35.284 5.865 3.064 1.00 40.00 245 HIS A O 1
ATOM 1879 N N . GLU A 1 246 ? -34.089 4.181 3.949 1.00 38.22 246 GLU A N 1
ATOM 1880 C CA . GLU A 1 246 ? -35.202 3.614 4.730 1.00 38.22 246 GLU A CA 1
ATOM 1881 C C . GLU A 1 246 ? -35.458 4.358 6.055 1.00 38.22 246 GLU A C 1
ATOM 1883 O O . GLU A 1 246 ? -36.560 4.287 6.589 1.00 38.22 246 GLU A O 1
ATOM 1888 N N . ASP A 1 247 ? -34.502 5.165 6.527 1.00 41.44 247 ASP A N 1
ATOM 1889 C CA . ASP A 1 247 ? -34.625 6.001 7.736 1.00 41.44 247 ASP A CA 1
ATOM 1890 C C . ASP A 1 247 ? -35.301 7.371 7.500 1.00 41.44 247 ASP A C 1
ATOM 1892 O O . ASP A 1 247 ? -35.320 8.228 8.390 1.00 41.44 247 ASP A O 1
ATOM 1896 N N . ILE A 1 248 ? -35.869 7.624 6.314 1.00 42.94 248 ILE A N 1
ATOM 1897 C CA . ILE A 1 248 ? -36.718 8.806 6.102 1.00 42.94 248 ILE A CA 1
ATOM 1898 C C . ILE A 1 248 ? -38.102 8.475 6.682 1.00 42.94 248 ILE A C 1
ATOM 1900 O O . ILE A 1 248 ? -38.755 7.567 6.163 1.00 42.94 248 ILE A O 1
ATOM 1904 N N . PRO A 1 249 ? -38.586 9.186 7.723 1.00 40.81 249 PRO A N 1
ATOM 1905 C CA . PRO A 1 249 ? -39.900 8.919 8.291 1.00 40.81 249 PRO A CA 1
ATOM 1906 C C . PRO A 1 249 ? -40.943 9.038 7.184 1.00 40.81 249 PRO A C 1
ATOM 1908 O O . PRO A 1 249 ? -41.073 10.096 6.562 1.00 40.81 249 PRO A O 1
ATOM 1911 N N . GLN A 1 250 ? -41.683 7.959 6.924 1.00 48.44 250 GLN A N 1
ATOM 1912 C CA . GLN A 1 250 ? -42.884 8.070 6.107 1.00 48.44 250 GLN A CA 1
ATOM 1913 C C . GLN A 1 250 ? -43.781 9.132 6.758 1.00 48.44 250 GLN A C 1
ATOM 1915 O O . GLN A 1 250 ? -43.947 9.093 7.982 1.00 48.44 250 GLN A O 1
ATOM 1920 N N . PRO A 1 251 ? -44.335 10.094 5.995 1.00 45.44 251 PRO A N 1
ATOM 1921 C CA . PRO A 1 251 ? -45.258 11.060 6.565 1.00 45.44 251 PRO A CA 1
ATOM 1922 C C . PRO A 1 251 ? -46.396 10.281 7.225 1.00 45.44 251 PRO A C 1
ATOM 1924 O O . PRO A 1 251 ? -47.059 9.467 6.577 1.00 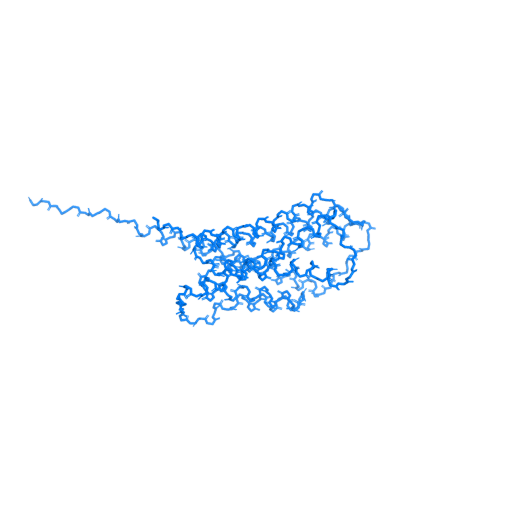45.44 251 PRO A O 1
ATOM 1927 N N . GLN A 1 252 ? -46.559 10.481 8.535 1.00 44.44 252 GLN A N 1
ATOM 1928 C CA . GLN A 1 252 ? -47.670 9.922 9.291 1.00 44.44 252 GLN A CA 1
ATOM 1929 C C . GLN A 1 252 ? -48.954 10.288 8.550 1.00 44.44 252 GLN A C 1
ATOM 1931 O O . GLN A 1 252 ? -49.234 11.466 8.337 1.00 44.44 252 GLN A O 1
ATOM 1936 N N . LYS A 1 253 ? -49.718 9.276 8.124 1.00 51.62 253 LYS A N 1
ATOM 1937 C CA . LYS A 1 253 ? -51.091 9.494 7.676 1.00 51.62 253 LYS A CA 1
ATOM 1938 C C . LYS A 1 253 ? -51.836 10.127 8.848 1.00 51.62 253 LYS A C 1
ATOM 1940 O O . LYS A 1 253 ? -51.987 9.478 9.882 1.00 51.62 253 LYS A O 1
ATOM 1945 N N . GLU A 1 254 ? -52.247 11.383 8.693 1.00 50.16 254 GLU A N 1
ATOM 1946 C CA . GLU A 1 254 ? -53.195 12.016 9.607 1.00 50.16 254 GLU A CA 1
ATOM 1947 C C . GLU A 1 254 ? -54.422 11.104 9.749 1.00 50.16 254 GLU A C 1
ATOM 1949 O O . GLU A 1 254 ? -54.913 10.581 8.740 1.00 50.16 254 GLU A O 1
ATOM 1954 N N . PRO A 1 255 ? -54.910 10.861 10.977 1.00 48.56 255 PRO A N 1
ATOM 1955 C CA . PRO A 1 255 ? -56.165 10.158 11.154 1.00 48.56 255 PRO A CA 1
ATOM 1956 C C . PRO A 1 255 ? -57.272 11.003 10.522 1.00 48.56 255 PRO A C 1
ATOM 1958 O O . PRO A 1 255 ? -57.400 12.192 10.811 1.00 48.56 255 PRO A O 1
ATOM 1961 N N . ALA A 1 256 ? -58.045 10.379 9.633 1.00 55.66 256 ALA A N 1
ATOM 1962 C CA . ALA A 1 256 ? -59.257 10.973 9.098 1.00 55.66 256 ALA A CA 1
ATOM 1963 C C . ALA A 1 256 ? -60.159 11.354 10.278 1.00 55.66 256 ALA A C 1
ATOM 1965 O O . ALA A 1 256 ? -60.552 10.489 11.059 1.00 55.66 256 ALA A O 1
ATOM 1966 N N . LEU A 1 257 ? -60.414 12.653 10.428 1.00 53.31 257 LEU A N 1
ATOM 1967 C CA . LEU A 1 257 ? -61.448 13.163 11.317 1.00 53.31 257 LEU A CA 1
ATOM 1968 C C . LEU A 1 257 ? -62.798 12.649 10.801 1.00 53.31 257 LEU A C 1
ATOM 1970 O O . LEU A 1 257 ? -63.103 12.822 9.619 1.00 53.31 257 LEU A O 1
ATOM 1974 N N . GLU A 1 258 ? -63.525 11.967 11.687 1.00 51.19 258 GLU A N 1
ATOM 1975 C CA . GLU A 1 258 ? -64.912 11.514 11.506 1.00 51.19 258 GLU A CA 1
ATOM 1976 C C . GLU A 1 258 ? -65.874 12.672 11.207 1.00 51.19 258 GLU A C 1
ATOM 1978 O O . GLU A 1 258 ? -65.689 13.773 11.782 1.00 51.19 258 GLU A O 1
#

Foldseek 3Di:
DDDDDPLLVLLLVLLLVLLVLQLVVLVVQLVVADDDPDDRQLSNLLSVLSNVLSVLLSVLLVLCSVVVVSLLSLLSSLLVTLVVLLVVLVVCVVVVDDDDPVDPSNVSNPVSVVSNVVSVVSNVVCVVVDDQPFDPDDPVQLPLLVLQLVLCVLPHDNSCSCSLSVSLVVCVRSPVNLSNLSSSLSSLSCLVSVVVSLVVQCPDPDPRDDDDPSNVVSNVSSVVSNVVSVVVNVVVVVVVVVVVVVPPDDPPDDPPDD

Sequence (258 aa):
MKEFSLFEKISAALVGLAGLLYVITYVVALAGGPRYGTPTGVFVVNGIGNLVYALLIFGALIFAVVERRLLVGIIVASLKITLPYGSSFIRTALAGGSMDFGQAGTIFGLLFFLLAIGLIVMLVFVAKETKFESTPFKWLSFLGPILVFAYLILFDSFSNALISSLAEVVALLLLAVMTAELLFISVFVRVPFAIIITIIESTGNGPKPTITFGLVLEWVLGILLLAYGIYALIVHIRHSRHEKHEDIPQPQKEPALE

Secondary structure (DSSP, 8-state):
-PPPPHHHHHHHHHHHHHHHHHHHHHHHHHHT---TT--HHHHHHHHHHHHHHHHHHHHHHHHHHHTT-HHHHHHHHIIIIIHHHHHHHHHHHHTT----TTSHHHHHHHHHHHHHHHHHHHHHHHHHH----PPPP-GGGGHHHHHHHHHHHHHS-HHHHHHHHHHHHHHHHTT-HHHHHHHHHHHHTHHHHHHHHHHHHHHSSSPPP---HHHHHHHHHHHHHHHHHHHHHHHHHHHHHHHHHHTSPPPP-PPPP-

Mean predicted aligned error: 8.8 Å